Protein AF-A0A2S2RA99-F1 (afdb_monomer_lite)

Structure (mmCIF, N/CA/C/O backbone):
data_AF-A0A2S2RA99-F1
#
_entry.id   AF-A0A2S2RA99-F1
#
loop_
_atom_site.group_PDB
_atom_site.id
_atom_site.type_symbol
_atom_site.label_atom_id
_atom_site.label_alt_id
_atom_site.label_comp_id
_atom_site.label_asym_id
_atom_site.label_entity_id
_atom_site.label_seq_id
_atom_site.pdbx_PDB_ins_code
_atom_site.Cartn_x
_atom_site.Cartn_y
_atom_site.Cartn_z
_atom_site.occupancy
_atom_site.B_iso_or_equiv
_atom_site.auth_seq_id
_atom_site.auth_comp_id
_atom_site.auth_asym_id
_atom_site.auth_atom_id
_atom_site.pdbx_PDB_model_num
ATOM 1 N N . ALA A 1 1 ? -8.399 20.054 44.298 1.00 77.00 1 ALA A N 1
ATOM 2 C CA . ALA A 1 1 ? -8.631 18.612 44.502 1.00 77.00 1 ALA A CA 1
ATOM 3 C C . ALA A 1 1 ? -9.404 18.122 43.292 1.00 77.00 1 ALA A C 1
ATOM 5 O O . ALA A 1 1 ? -10.299 18.847 42.878 1.00 77.00 1 ALA A O 1
ATOM 6 N N . TYR A 1 2 ? -9.015 16.994 42.701 1.00 83.56 2 TYR A N 1
ATOM 7 C CA . TYR A 1 2 ? -9.757 16.410 41.582 1.00 83.56 2 TYR A CA 1
ATOM 8 C C . TYR A 1 2 ? -11.050 15.778 42.100 1.00 83.56 2 TYR A C 1
ATOM 10 O O . TYR A 1 2 ? -11.070 15.236 43.207 1.00 83.56 2 TYR A O 1
ATOM 18 N N . THR A 1 3 ? -12.117 15.891 41.322 1.00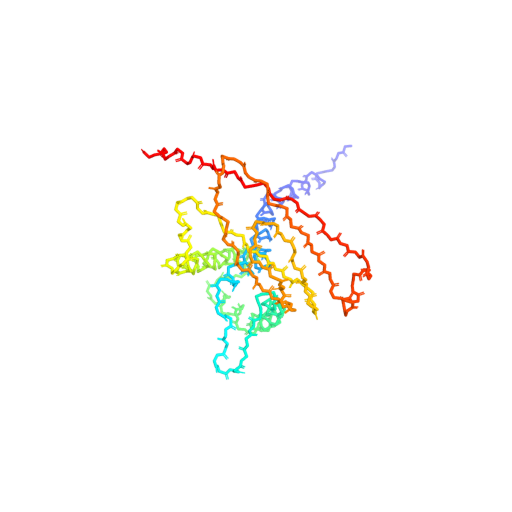 92.19 3 THR A N 1
ATOM 19 C CA . THR A 1 3 ? -13.403 15.239 41.584 1.00 92.19 3 THR A CA 1
ATOM 20 C C . THR A 1 3 ? -13.329 13.751 41.233 1.00 92.19 3 THR A C 1
ATOM 22 O O . THR A 1 3 ? -12.546 13.338 40.380 1.00 92.19 3 THR A O 1
ATOM 25 N N . GLU A 1 4 ? -14.134 12.925 41.905 1.00 91.25 4 GLU A N 1
ATOM 26 C CA . GLU A 1 4 ? -14.198 11.476 41.637 1.00 91.25 4 GLU A CA 1
ATOM 27 C C . GLU A 1 4 ? -14.560 11.178 40.172 1.00 91.25 4 GLU A C 1
ATOM 29 O O . GLU A 1 4 ? -14.016 10.247 39.574 1.00 91.25 4 GLU A O 1
ATOM 34 N N . ASP A 1 5 ? -15.400 12.022 39.565 1.00 92.94 5 ASP A N 1
ATOM 35 C CA . ASP A 1 5 ? -15.775 11.921 38.153 1.00 92.94 5 ASP A CA 1
ATOM 36 C C . ASP A 1 5 ? -14.567 12.151 37.228 1.00 92.94 5 ASP A C 1
ATOM 38 O O . ASP A 1 5 ? -14.312 11.337 36.343 1.00 92.94 5 ASP A O 1
ATOM 42 N N . GLU A 1 6 ? -13.737 13.172 37.487 1.00 93.12 6 GLU A N 1
ATOM 43 C CA . GLU A 1 6 ? -12.506 13.425 36.714 1.00 93.12 6 GLU A CA 1
ATOM 44 C C . GLU A 1 6 ? -11.515 12.251 36.799 1.00 93.12 6 GLU A C 1
ATOM 46 O O . GLU A 1 6 ? -10.861 11.893 35.812 1.00 93.12 6 GLU A O 1
ATOM 51 N N . ILE A 1 7 ? -11.404 11.624 37.975 1.00 93.06 7 ILE A N 1
ATOM 52 C CA . ILE A 1 7 ? -10.534 10.459 38.188 1.00 93.06 7 ILE A CA 1
ATOM 53 C C . ILE A 1 7 ? -11.079 9.237 37.432 1.00 93.06 7 ILE A C 1
ATOM 55 O O . ILE A 1 7 ? -10.309 8.502 36.799 1.00 93.06 7 ILE A O 1
ATOM 59 N N . SER A 1 8 ? -12.396 9.021 37.473 1.00 95.00 8 SER A N 1
ATOM 60 C CA . SER A 1 8 ? -13.079 7.944 36.751 1.00 95.00 8 SER A CA 1
ATOM 61 C C . SER A 1 8 ? -12.938 8.097 35.233 1.00 95.00 8 SER A C 1
ATOM 63 O O . SER A 1 8 ? -12.539 7.147 34.551 1.00 95.00 8 SER A O 1
ATOM 65 N N . ASP A 1 9 ? -13.159 9.300 34.707 1.00 93.50 9 ASP A N 1
ATOM 66 C CA . ASP A 1 9 ? -13.050 9.601 33.278 1.00 93.50 9 ASP A CA 1
ATOM 67 C C . ASP A 1 9 ? -11.616 9.435 32.773 1.00 93.50 9 ASP A C 1
ATOM 69 O O . ASP A 1 9 ? -11.383 8.820 31.728 1.00 93.50 9 ASP A O 1
ATOM 73 N N . THR A 1 10 ? -10.628 9.884 33.554 1.00 93.50 10 THR A N 1
ATOM 74 C CA . THR A 1 10 ? -9.209 9.690 33.219 1.00 93.50 10 THR A CA 1
ATOM 75 C C . THR A 1 10 ? -8.856 8.200 33.158 1.00 93.50 10 THR A C 1
ATOM 77 O O . THR A 1 10 ? -8.156 7.752 32.245 1.00 93.50 10 THR A O 1
ATOM 80 N N . ARG A 1 11 ? -9.381 7.390 34.087 1.00 92.94 11 ARG A N 1
ATOM 81 C CA . ARG A 1 11 ? -9.193 5.931 34.076 1.00 92.94 11 ARG A CA 1
ATOM 82 C C . ARG A 1 11 ? -9.857 5.282 32.858 1.00 92.94 11 ARG A C 1
ATOM 84 O O . ARG A 1 11 ? -9.261 4.395 32.244 1.00 92.94 11 ARG A O 1
ATOM 91 N N . ALA A 1 12 ? -11.061 5.715 32.489 1.00 93.25 12 ALA A N 1
ATOM 92 C CA . ALA A 1 12 ? -11.752 5.228 31.299 1.00 93.25 12 ALA A CA 1
ATOM 93 C C . ALA A 1 12 ? -10.991 5.585 30.009 1.00 93.25 12 ALA A C 1
ATOM 95 O O . ALA A 1 12 ? -10.831 4.728 29.136 1.00 93.25 12 ALA A O 1
ATOM 96 N N . ALA A 1 13 ? -10.447 6.801 29.918 1.00 92.44 13 ALA A N 1
ATOM 97 C CA . ALA A 1 13 ? -9.637 7.247 28.789 1.00 92.44 13 ALA A CA 1
ATOM 98 C C . ALA A 1 13 ? -8.347 6.422 28.633 1.00 92.44 13 ALA A C 1
ATOM 100 O O . ALA A 1 13 ? -8.040 5.967 27.532 1.00 92.44 13 ALA A O 1
ATOM 101 N N . LEU A 1 14 ? -7.625 6.149 29.726 1.00 93.75 14 LEU A N 1
ATOM 102 C CA . LEU A 1 14 ? -6.427 5.295 29.704 1.00 93.75 14 LEU A CA 1
ATOM 103 C C . LEU A 1 14 ? -6.740 3.856 29.258 1.00 93.75 14 LEU A C 1
ATOM 105 O O . LEU A 1 14 ? -5.990 3.257 28.479 1.00 93.75 14 LEU A O 1
ATOM 109 N N . ASN A 1 15 ? -7.879 3.312 29.692 1.00 91.56 15 ASN A N 1
ATOM 110 C CA . ASN A 1 15 ? -8.345 2.002 29.238 1.00 91.56 15 ASN A CA 1
ATOM 111 C C . ASN A 1 15 ? -8.675 2.010 27.739 1.00 91.56 15 ASN A C 1
ATOM 113 O O . ASN A 1 15 ? -8.311 1.074 27.027 1.00 91.56 15 ASN A O 1
ATOM 117 N N . ALA A 1 16 ? -9.319 3.070 27.242 1.00 89.75 16 ALA A N 1
ATOM 118 C CA . ALA A 1 16 ? -9.597 3.222 25.819 1.00 89.75 16 ALA A CA 1
ATOM 119 C C . ALA A 1 16 ? -8.297 3.279 25.003 1.00 89.75 16 ALA A C 1
ATOM 121 O O . ALA A 1 16 ? -8.152 2.507 24.058 1.00 89.75 16 ALA A O 1
ATOM 122 N N . ILE A 1 17 ? -7.322 4.104 25.403 1.00 90.94 17 ILE A N 1
ATOM 123 C CA . ILE A 1 17 ? -6.011 4.205 24.735 1.00 90.94 17 ILE A CA 1
ATOM 124 C C . ILE A 1 17 ? -5.366 2.825 24.588 1.00 90.94 17 ILE A C 1
ATOM 126 O O . ILE A 1 17 ? -4.898 2.484 23.506 1.00 90.94 17 ILE A O 1
ATOM 130 N N . THR A 1 18 ? -5.412 2.004 25.639 1.00 87.56 18 THR A N 1
ATOM 131 C CA . THR A 1 18 ? -4.864 0.639 25.609 1.00 87.56 18 THR A CA 1
ATOM 132 C C . THR A 1 18 ? -5.509 -0.222 24.516 1.00 87.56 18 THR A C 1
ATOM 134 O O . THR A 1 18 ? -4.811 -0.925 23.789 1.00 87.56 18 THR A O 1
ATOM 137 N N . VAL A 1 19 ? -6.831 -0.131 24.341 1.00 86.25 19 VAL A N 1
ATOM 138 C CA . VAL A 1 19 ? -7.555 -0.833 23.263 1.00 86.25 19 VAL A CA 1
ATOM 139 C C . VAL A 1 19 ? -7.193 -0.268 21.882 1.00 86.25 19 VAL A C 1
ATOM 141 O O . VAL A 1 19 ? -7.085 -1.019 20.912 1.00 86.25 19 VAL A O 1
ATOM 144 N N . PHE A 1 20 ? -6.962 1.042 21.785 1.00 86.12 20 PHE A N 1
ATOM 145 C CA . PHE A 1 20 ? -6.630 1.731 20.536 1.00 86.12 20 PHE A CA 1
ATOM 146 C C . PHE A 1 20 ? -5.162 1.597 20.098 1.00 86.12 20 PHE A C 1
ATOM 148 O O . PHE A 1 20 ? -4.841 2.020 18.991 1.00 86.12 20 PHE A O 1
ATOM 155 N N . ILE A 1 21 ? -4.276 0.943 20.860 1.00 88.81 21 ILE A N 1
ATOM 156 C CA . ILE A 1 21 ? -2.887 0.664 20.424 1.00 88.81 21 ILE A CA 1
ATOM 157 C C . ILE A 1 21 ? -2.843 -0.115 19.097 1.00 88.81 21 ILE A C 1
ATOM 159 O O . ILE A 1 21 ? -1.933 0.071 18.291 1.00 88.81 21 ILE A O 1
ATOM 163 N N . GLY A 1 22 ? -3.843 -0.958 18.825 1.00 85.94 22 GLY A N 1
ATOM 164 C CA . GLY A 1 22 ? -3.947 -1.672 17.548 1.00 85.94 22 GLY A CA 1
ATOM 165 C C . GLY A 1 22 ? -4.305 -0.780 16.351 1.00 85.94 22 GLY A C 1
ATOM 166 O O . GLY A 1 22 ? -4.091 -1.186 15.211 1.00 85.94 22 GLY A O 1
ATOM 167 N N . TYR A 1 23 ? -4.829 0.429 16.579 1.00 87.81 23 TYR A N 1
ATOM 168 C CA . TYR A 1 23 ? -5.295 1.323 15.516 1.00 87.81 23 TYR A CA 1
ATOM 169 C C . TYR A 1 23 ? -4.150 1.815 14.611 1.00 87.81 23 TYR A C 1
ATOM 171 O O . TYR A 1 23 ? -4.254 1.611 13.400 1.00 87.81 23 TYR A O 1
ATOM 179 N N . PRO A 1 24 ? -3.023 2.351 15.132 1.00 91.06 24 PRO A N 1
ATOM 180 C CA . PRO A 1 24 ? -1.854 2.659 14.303 1.00 91.06 24 PRO A CA 1
ATOM 181 C C . PRO A 1 24 ? -1.321 1.457 13.518 1.00 91.06 24 PRO A C 1
ATOM 183 O O . PRO A 1 24 ? -0.931 1.606 12.366 1.00 91.06 24 PRO A O 1
ATOM 186 N N . VAL A 1 25 ? -1.334 0.258 14.113 1.00 89.44 25 VAL A N 1
ATOM 187 C CA . VAL A 1 25 ? -0.861 -0.969 13.449 1.00 89.44 25 VAL A CA 1
ATOM 188 C C . VAL A 1 25 ? -1.762 -1.327 12.269 1.00 89.44 25 VAL A C 1
ATOM 190 O O . VAL A 1 25 ? -1.267 -1.621 11.184 1.00 89.44 25 VAL A O 1
ATOM 193 N N . PHE A 1 26 ? -3.081 -1.264 12.455 1.00 87.62 26 PHE A N 1
ATOM 194 C CA . PHE A 1 26 ? -4.039 -1.505 11.380 1.00 87.62 26 PHE A CA 1
ATOM 195 C C . PHE A 1 26 ? -3.846 -0.524 10.217 1.00 87.62 26 PHE A C 1
ATOM 197 O O . PHE A 1 26 ? -3.780 -0.952 9.067 1.00 87.62 26 PHE A O 1
ATOM 204 N N . TRP A 1 27 ? -3.692 0.770 10.507 1.00 90.00 27 TRP A N 1
ATOM 205 C CA . TRP A 1 27 ? -3.444 1.772 9.468 1.00 90.00 27 TRP A CA 1
ATOM 206 C C . TRP A 1 27 ? -2.099 1.573 8.774 1.00 90.00 27 TRP A C 1
ATOM 208 O O . TRP A 1 27 ? -2.041 1.625 7.552 1.00 90.00 27 TRP A O 1
ATOM 218 N N . ALA A 1 28 ? -1.040 1.234 9.509 1.00 91.50 28 ALA A N 1
ATOM 219 C CA . ALA A 1 28 ? 0.251 0.909 8.905 1.00 91.50 28 ALA A CA 1
ATOM 220 C C . ALA A 1 28 ? 0.165 -0.289 7.941 1.00 91.50 28 ALA A C 1
ATOM 222 O O . ALA A 1 28 ? 0.832 -0.307 6.907 1.00 91.50 28 ALA A O 1
ATOM 223 N N . LEU A 1 29 ? -0.665 -1.289 8.256 1.00 90.00 29 LEU A N 1
ATOM 224 C CA . LEU A 1 29 ? -0.945 -2.410 7.357 1.00 90.00 29 LEU A CA 1
ATOM 225 C C . LEU A 1 29 ? -1.779 -1.975 6.144 1.00 90.00 29 LEU A C 1
ATOM 227 O O . LEU A 1 29 ? -1.488 -2.401 5.029 1.00 90.00 29 LEU A O 1
ATOM 231 N N . TYR A 1 30 ? -2.781 -1.120 6.342 1.00 90.00 30 TYR A N 1
ATOM 232 C CA . TYR A 1 30 ? -3.632 -0.602 5.268 1.00 90.00 30 TYR A CA 1
ATOM 233 C C . TYR A 1 30 ? -2.836 0.197 4.224 1.00 90.00 30 TYR A C 1
ATOM 235 O O . TYR A 1 30 ? -2.994 -0.024 3.024 1.00 90.00 30 TYR A O 1
ATOM 243 N N . GLU A 1 31 ? -1.898 1.040 4.660 1.00 91.31 31 GLU A N 1
ATOM 244 C CA . GLU A 1 31 ? -1.036 1.840 3.774 1.00 91.31 31 GLU A CA 1
ATOM 245 C C . GLU A 1 31 ? -0.095 0.992 2.887 1.00 91.31 31 GLU A C 1
ATOM 247 O O . GLU A 1 31 ? 0.493 1.486 1.917 1.00 91.31 31 GLU A O 1
ATOM 252 N N . GLN A 1 32 ? 0.042 -0.316 3.146 1.00 91.00 32 GLN A N 1
ATOM 253 C CA . GLN A 1 32 ? 0.858 -1.191 2.296 1.00 91.00 32 GLN A CA 1
ATOM 254 C C . GLN A 1 32 ? 0.299 -1.354 0.884 1.00 91.00 32 GLN A C 1
ATOM 256 O O . GLN A 1 32 ? 1.078 -1.581 -0.047 1.00 91.00 32 GLN A O 1
ATOM 261 N N . GLN A 1 33 ? -1.015 -1.182 0.703 1.00 89.50 33 GLN A N 1
ATOM 262 C CA . GLN A 1 33 ? -1.636 -1.279 -0.616 1.00 89.50 33 GLN A CA 1
ATOM 263 C C . GLN A 1 33 ? -1.119 -0.202 -1.585 1.00 89.50 33 GLN A C 1
ATOM 265 O O . GLN A 1 33 ? -0.988 -0.465 -2.775 1.00 89.50 33 GLN A O 1
ATOM 270 N N . GLY A 1 34 ? -0.782 0.990 -1.075 1.00 86.88 34 GLY A N 1
ATOM 271 C CA . GLY A 1 34 ? -0.276 2.100 -1.884 1.00 86.88 34 GLY A CA 1
ATOM 272 C C . GLY A 1 34 ? 1.228 2.034 -2.155 1.00 86.88 34 GLY A C 1
ATOM 273 O O . GLY A 1 34 ? 1.714 2.664 -3.093 1.00 86.88 34 GLY A O 1
ATOM 274 N N . SER A 1 35 ? 1.965 1.244 -1.372 1.00 89.50 35 SER A N 1
ATOM 275 C CA . SER A 1 35 ? 3.427 1.172 -1.416 1.00 89.50 35 SER A CA 1
ATOM 276 C C . SER A 1 35 ? 3.917 -0.211 -1.851 1.00 89.50 35 SER A C 1
ATOM 278 O O . SER A 1 35 ? 4.251 -0.430 -3.016 1.00 89.50 35 SER A O 1
ATOM 280 N N . ARG A 1 36 ? 3.956 -1.174 -0.925 1.00 90.56 36 ARG A N 1
ATOM 281 C CA . ARG A 1 36 ? 4.505 -2.518 -1.153 1.00 90.56 36 ARG A CA 1
ATOM 282 C C . ARG A 1 36 ? 3.714 -3.306 -2.187 1.00 90.56 36 ARG A C 1
ATOM 284 O O . ARG A 1 36 ? 4.331 -3.985 -3.003 1.00 90.56 36 ARG A O 1
ATOM 291 N N . TRP A 1 37 ? 2.387 -3.209 -2.186 1.00 91.56 37 TRP A N 1
ATOM 292 C CA . TRP A 1 37 ? 1.566 -3.946 -3.150 1.00 91.56 37 TRP A CA 1
ATOM 293 C C . TRP A 1 37 ? 1.655 -3.342 -4.552 1.00 91.56 37 TRP A C 1
ATOM 295 O O . TRP A 1 37 ? 1.716 -4.094 -5.521 1.00 91.56 37 TRP A O 1
ATOM 305 N N . THR A 1 38 ? 1.785 -2.017 -4.673 1.00 89.69 38 THR A N 1
ATOM 306 C CA . THR A 1 38 ? 2.134 -1.358 -5.943 1.00 89.69 38 THR A CA 1
ATOM 307 C C . THR A 1 38 ? 3.440 -1.927 -6.503 1.00 89.69 38 THR A C 1
ATOM 309 O O . THR A 1 38 ? 3.516 -2.297 -7.671 1.00 89.69 38 THR A O 1
ATOM 312 N N . LEU A 1 39 ? 4.458 -2.081 -5.651 1.00 84.75 39 LEU A N 1
ATOM 313 C CA . LEU A 1 39 ? 5.767 -2.627 -6.027 1.00 84.75 39 LEU A CA 1
ATOM 314 C C . LEU A 1 39 ? 5.689 -4.112 -6.422 1.00 84.75 39 LEU A C 1
ATOM 316 O O . LEU A 1 39 ? 6.311 -4.529 -7.396 1.00 84.75 39 LEU A O 1
ATOM 320 N N . GLN A 1 40 ? 4.885 -4.903 -5.709 1.00 88.38 40 GLN A N 1
ATOM 321 C CA . GLN A 1 40 ? 4.574 -6.284 -6.080 1.00 88.38 40 GLN A CA 1
ATOM 322 C C . GLN A 1 40 ? 3.884 -6.356 -7.452 1.00 88.38 40 GLN A C 1
ATOM 324 O O . GLN A 1 40 ? 4.256 -7.183 -8.284 1.00 88.38 40 GLN A O 1
ATOM 329 N N . ALA A 1 41 ? 2.932 -5.460 -7.721 1.00 88.38 41 ALA A N 1
ATOM 330 C CA . ALA A 1 41 ? 2.217 -5.388 -8.990 1.00 88.38 41 ALA A CA 1
ATOM 331 C C . ALA A 1 41 ? 3.114 -4.968 -10.173 1.00 88.38 41 ALA A C 1
ATOM 333 O O . ALA A 1 41 ? 2.844 -5.395 -11.294 1.00 88.38 41 ALA A O 1
ATOM 334 N N . MET A 1 42 ? 4.221 -4.239 -9.952 1.00 81.75 42 MET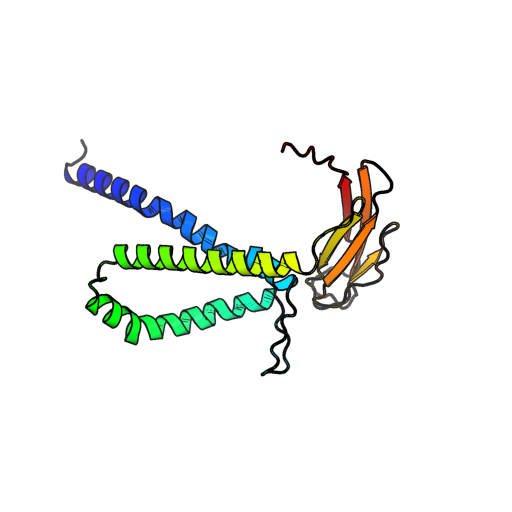 A N 1
ATOM 335 C CA . MET A 1 42 ? 5.234 -3.970 -10.998 1.00 81.75 42 MET A CA 1
ATOM 336 C C . MET A 1 42 ? 5.872 -5.245 -11.556 1.00 81.75 42 MET A C 1
ATOM 338 O O . MET A 1 42 ? 6.338 -5.264 -12.692 1.00 81.75 42 MET A O 1
ATOM 342 N N . LEU A 1 43 ? 5.906 -6.315 -10.762 1.00 82.94 43 LEU A N 1
ATOM 343 C CA . LEU A 1 43 ? 6.442 -7.611 -11.173 1.00 82.94 43 LEU A CA 1
ATOM 344 C C . LEU A 1 43 ? 5.376 -8.501 -11.838 1.00 82.94 43 LEU A C 1
ATOM 346 O O . LEU A 1 43 ? 5.641 -9.665 -12.138 1.00 82.94 43 LEU A O 1
ATOM 350 N N . MET A 1 44 ? 4.169 -7.973 -12.060 1.00 85.38 44 MET A N 1
ATOM 351 C CA . MET A 1 44 ? 3.046 -8.662 -12.689 1.00 85.38 44 MET A CA 1
ATOM 352 C C . MET A 1 44 ? 2.753 -8.063 -14.071 1.00 85.38 44 MET A C 1
ATOM 354 O O . MET A 1 44 ? 3.119 -6.935 -14.380 1.00 85.38 44 MET A O 1
ATOM 358 N N . ASN A 1 45 ? 2.073 -8.818 -14.935 1.00 85.12 45 ASN A N 1
ATOM 359 C CA . ASN A 1 45 ? 1.795 -8.395 -16.312 1.00 85.12 45 ASN A CA 1
ATOM 360 C C . ASN A 1 45 ? 0.705 -7.311 -16.436 1.00 85.12 45 ASN A C 1
ATOM 362 O O . ASN A 1 45 ? 0.595 -6.698 -17.495 1.00 85.12 45 ASN A O 1
ATOM 366 N N . GLY A 1 46 ? -0.142 -7.125 -15.415 1.00 84.94 46 GLY A N 1
ATOM 367 C CA . GLY A 1 46 ? -1.186 -6.088 -15.367 1.00 84.94 46 GLY A CA 1
ATOM 368 C C . GLY A 1 46 ? -2.272 -6.176 -16.452 1.00 84.94 46 GLY A C 1
ATOM 369 O O . GLY A 1 46 ? -3.108 -5.280 -16.558 1.00 84.94 46 GLY A O 1
ATOM 370 N N . ARG A 1 47 ? -2.280 -7.227 -17.284 1.00 88.00 47 ARG A N 1
ATOM 371 C CA . ARG A 1 47 ? -3.135 -7.321 -18.475 1.00 88.00 47 ARG A CA 1
ATOM 372 C C . ARG A 1 47 ? -4.485 -7.954 -18.148 1.00 88.00 47 ARG A C 1
ATOM 374 O O . ARG A 1 47 ? -4.565 -9.121 -17.767 1.00 88.00 47 ARG A O 1
ATOM 381 N N . LEU A 1 48 ? -5.556 -7.203 -18.380 1.00 86.50 48 LEU A N 1
ATOM 382 C CA . LEU A 1 48 ? -6.933 -7.668 -18.280 1.00 86.50 48 LEU A CA 1
ATOM 383 C C . LEU A 1 48 ? -7.405 -8.174 -19.643 1.00 86.50 48 LEU A C 1
ATOM 385 O O . LEU A 1 48 ? -7.889 -7.409 -20.478 1.00 86.50 48 LEU A O 1
ATOM 389 N N . ASN A 1 49 ? -7.284 -9.482 -19.870 1.00 86.81 49 ASN A N 1
ATOM 390 C CA . ASN A 1 49 ? -7.644 -10.100 -21.153 1.00 86.81 49 ASN A CA 1
ATOM 391 C C . ASN A 1 49 ? -9.112 -9.860 -21.551 1.00 86.81 49 ASN A C 1
ATOM 393 O O . ASN A 1 49 ? -9.400 -9.730 -22.734 1.00 86.81 49 ASN A O 1
ATOM 397 N N . PHE A 1 50 ? -10.026 -9.753 -20.581 1.00 88.69 50 PHE A N 1
ATOM 398 C CA . PHE A 1 50 ? -11.450 -9.507 -20.841 1.00 88.69 50 PHE A CA 1
ATOM 399 C C . PHE A 1 50 ? -11.757 -8.079 -21.314 1.00 88.69 50 PHE A C 1
ATOM 401 O O . PHE A 1 50 ? -12.787 -7.858 -21.940 1.00 88.69 50 PHE A O 1
ATOM 408 N N . LEU A 1 51 ? -10.882 -7.115 -21.011 1.00 85.19 51 LEU A N 1
ATOM 409 C CA . LEU A 1 51 ? -11.075 -5.699 -21.333 1.00 85.19 51 LEU A CA 1
ATOM 410 C C . LEU A 1 51 ? -10.078 -5.197 -22.391 1.00 85.19 51 LEU A C 1
ATOM 412 O O . LEU A 1 51 ? -10.087 -4.018 -22.723 1.00 85.19 51 LEU A O 1
ATOM 416 N N . ASN A 1 52 ? -9.189 -6.078 -22.875 1.00 89.31 52 ASN A N 1
ATOM 417 C CA . ASN A 1 52 ? -8.013 -5.753 -23.693 1.00 89.31 52 ASN A CA 1
ATOM 418 C C . ASN A 1 52 ? -7.263 -4.499 -23.200 1.00 89.31 52 ASN A C 1
ATOM 420 O O . ASN A 1 52 ? -6.808 -3.671 -23.986 1.00 89.31 52 ASN A O 1
ATOM 424 N N . TRP A 1 53 ? -7.160 -4.362 -21.878 1.00 86.69 53 TRP A N 1
ATOM 425 C CA . TRP A 1 53 ? -6.596 -3.198 -21.205 1.00 86.69 53 TRP A CA 1
ATOM 426 C C . TRP A 1 53 ? -5.480 -3.637 -20.262 1.00 86.69 53 TRP A C 1
ATOM 428 O O . TRP A 1 53 ? -5.575 -4.694 -19.635 1.00 86.69 53 TRP A O 1
ATOM 438 N N . THR A 1 54 ? -4.435 -2.825 -20.135 1.00 86.88 54 THR A N 1
ATOM 439 C CA . THR A 1 54 ? -3.347 -3.061 -19.180 1.00 86.88 54 THR A CA 1
ATOM 440 C C . THR A 1 54 ? -3.439 -2.021 -18.075 1.00 86.88 54 THR A C 1
ATOM 442 O O . THR A 1 54 ? -3.290 -0.830 -18.334 1.00 86.88 54 THR A O 1
ATOM 445 N N . ILE A 1 55 ? -3.697 -2.473 -16.849 1.00 87.31 55 ILE A N 1
ATOM 446 C CA . ILE A 1 55 ? -3.708 -1.612 -15.666 1.00 87.31 55 ILE A CA 1
ATOM 447 C C . ILE A 1 55 ? -2.268 -1.387 -15.229 1.00 87.31 55 ILE A C 1
ATOM 449 O O . ILE A 1 55 ? -1.525 -2.348 -15.006 1.00 87.31 55 ILE A O 1
ATOM 453 N N . LYS A 1 56 ? -1.883 -0.117 -15.092 1.00 84.88 56 LYS A N 1
ATOM 454 C CA . LYS A 1 56 ? -0.590 0.226 -14.508 1.00 84.88 56 LYS A CA 1
ATOM 455 C C . LYS A 1 56 ? -0.639 0.040 -12.983 1.00 84.88 56 LYS A C 1
ATOM 457 O O . LYS A 1 56 ? -1.691 0.253 -12.382 1.00 84.88 56 LYS A O 1
ATOM 462 N N . PRO A 1 57 ? 0.454 -0.381 -12.334 1.00 85.06 57 PRO A N 1
ATOM 463 C CA . PRO A 1 57 ? 0.420 -0.728 -10.910 1.00 85.06 57 PRO A CA 1
ATOM 464 C C . PRO A 1 57 ? -0.010 0.406 -9.973 1.00 85.06 57 PRO A C 1
ATOM 466 O O . PRO A 1 57 ? -0.732 0.162 -9.010 1.00 85.06 57 PRO A O 1
ATOM 469 N N . ASP A 1 58 ? 0.362 1.646 -10.277 1.00 83.44 58 ASP A N 1
ATOM 470 C CA . ASP A 1 58 ? -0.068 2.861 -9.576 1.00 83.44 58 ASP A CA 1
ATOM 471 C C . ASP A 1 58 ? -1.584 3.108 -9.690 1.00 83.44 58 ASP A C 1
ATOM 473 O O . ASP A 1 58 ? -2.235 3.505 -8.722 1.00 83.44 58 ASP A O 1
ATOM 477 N N . GLN A 1 59 ? -2.180 2.775 -10.839 1.00 87.56 59 GLN A N 1
ATOM 478 C CA . GLN A 1 59 ? -3.623 2.892 -11.073 1.00 87.56 59 GLN A CA 1
ATOM 479 C C . GLN A 1 59 ? -4.452 1.936 -10.208 1.00 87.56 59 GLN A C 1
ATOM 481 O O . GLN A 1 59 ? -5.659 2.137 -10.064 1.00 87.56 59 GLN A O 1
ATOM 486 N N . MET A 1 60 ? -3.838 0.925 -9.582 1.00 87.69 60 MET A N 1
ATOM 487 C CA . MET A 1 60 ? -4.535 0.028 -8.657 1.00 87.69 60 MET A CA 1
ATOM 488 C C . MET A 1 60 ? -5.141 0.786 -7.466 1.00 87.69 60 MET A C 1
ATOM 490 O O . MET A 1 60 ? -6.169 0.376 -6.930 1.00 87.69 60 MET A O 1
ATOM 494 N N . GLN A 1 61 ? -4.577 1.938 -7.089 1.00 87.44 61 GLN A N 1
ATOM 495 C CA . GLN A 1 61 ? -5.131 2.767 -6.016 1.00 87.44 61 GLN A CA 1
ATOM 496 C C . GLN A 1 61 ? -6.514 3.341 -6.356 1.00 87.44 61 GLN A C 1
ATOM 498 O O . GLN A 1 61 ? -7.305 3.586 -5.448 1.00 87.44 61 GLN A O 1
ATOM 503 N N . ALA A 1 62 ? -6.864 3.475 -7.641 1.00 89.06 62 ALA A N 1
ATOM 504 C CA . ALA A 1 62 ? -8.198 3.913 -8.060 1.00 89.06 62 ALA A CA 1
ATOM 505 C C . ALA A 1 62 ? -9.297 2.893 -7.703 1.00 89.06 62 ALA A C 1
ATOM 507 O O . ALA A 1 62 ? -10.468 3.247 -7.574 1.00 89.06 62 ALA A O 1
ATOM 508 N N . VAL A 1 63 ? -8.924 1.627 -7.505 1.00 88.94 63 VAL A N 1
ATOM 509 C CA . VAL A 1 63 ? -9.845 0.540 -7.153 1.00 88.94 63 VAL A CA 1
ATOM 510 C C . VAL A 1 63 ? -10.279 0.614 -5.682 1.00 88.94 63 VAL A C 1
ATOM 512 O O . VAL A 1 63 ? -11.390 0.209 -5.340 1.00 88.94 63 VAL A O 1
ATOM 515 N N . VAL A 1 64 ? -9.447 1.192 -4.813 1.00 90.88 64 VAL A N 1
ATOM 516 C CA . VAL A 1 64 ? -9.709 1.339 -3.372 1.00 90.88 64 VAL A CA 1
ATOM 517 C C . VAL A 1 64 ? -10.997 2.127 -3.083 1.00 90.88 64 VAL A C 1
ATOM 519 O O . VAL A 1 64 ? -11.875 1.572 -2.417 1.00 90.88 64 VAL A O 1
ATOM 522 N N . PRO A 1 65 ? -11.186 3.373 -3.572 1.00 92.19 65 PRO A N 1
ATOM 523 C CA . PRO A 1 65 ? -12.416 4.122 -3.311 1.00 92.19 65 PRO A CA 1
ATOM 524 C C . PRO A 1 65 ? -13.655 3.468 -3.941 1.00 92.19 65 PRO A C 1
ATOM 526 O O . PRO A 1 65 ? -14.736 3.526 -3.354 1.00 92.19 65 PRO A O 1
ATOM 529 N N . LEU A 1 66 ? -13.510 2.793 -5.090 1.00 93.31 66 LEU A N 1
ATOM 530 C CA . LEU A 1 66 ? -14.605 2.062 -5.737 1.00 93.31 66 LEU A CA 1
ATOM 531 C C . LEU A 1 66 ? -15.099 0.901 -4.866 1.00 93.31 66 LEU A C 1
ATOM 533 O O . LEU A 1 66 ? -16.302 0.778 -4.624 1.00 93.31 66 LEU A O 1
ATOM 537 N N . PHE A 1 67 ? -14.182 0.076 -4.350 1.00 92.31 67 PHE A N 1
ATOM 538 C CA . PHE A 1 67 ? -14.549 -0.988 -3.415 1.00 92.31 67 PHE A CA 1
ATOM 539 C C . PHE A 1 67 ? -15.029 -0.446 -2.075 1.00 92.31 67 PHE A C 1
ATOM 541 O O . PHE A 1 67 ? -15.944 -1.027 -1.502 1.00 92.31 67 PHE A O 1
ATOM 548 N N . GLY A 1 68 ? -14.482 0.674 -1.596 1.00 92.56 68 GLY A N 1
ATOM 549 C CA . GLY A 1 68 ? -14.975 1.344 -0.394 1.00 92.56 68 GLY A CA 1
ATOM 550 C C . GLY A 1 68 ? -16.461 1.689 -0.504 1.00 92.56 68 GLY A C 1
ATOM 551 O O . GLY A 1 68 ? -17.239 1.358 0.390 1.00 92.56 68 GLY A O 1
ATOM 552 N N . LEU A 1 69 ? -16.877 2.268 -1.633 1.00 94.06 69 LEU A N 1
ATOM 553 C CA . LEU A 1 69 ? -18.280 2.590 -1.889 1.00 94.06 69 LEU A CA 1
ATOM 554 C C . LEU A 1 69 ? -19.144 1.329 -2.040 1.00 94.06 69 LEU A C 1
ATOM 556 O O . LEU A 1 69 ? -20.217 1.240 -1.446 1.00 94.06 69 LEU A O 1
ATOM 560 N N . LEU A 1 70 ? -18.676 0.333 -2.798 1.00 94.94 70 LEU A N 1
ATOM 561 C CA . LEU A 1 70 ? -19.402 -0.927 -2.982 1.00 94.94 70 LEU A CA 1
ATOM 562 C C . LEU A 1 70 ? -19.610 -1.666 -1.651 1.00 94.94 70 LEU A C 1
ATOM 564 O O . LEU A 1 70 ? -20.714 -2.128 -1.359 1.00 94.94 70 LEU A O 1
ATOM 568 N N . PHE A 1 71 ? -18.558 -1.775 -0.840 1.00 92.69 71 PHE A N 1
ATOM 569 C CA . PHE A 1 71 ? -18.614 -2.449 0.451 1.00 92.69 71 PHE A CA 1
ATOM 570 C C . PHE A 1 71 ? -19.421 -1.675 1.479 1.00 92.69 71 PHE A C 1
ATOM 572 O O . PHE A 1 71 ? -20.074 -2.321 2.290 1.00 92.69 71 PHE A O 1
ATOM 579 N N . LEU A 1 72 ? -19.465 -0.341 1.417 1.00 92.69 72 LEU A N 1
ATOM 580 C CA . LEU A 1 72 ? -20.365 0.448 2.258 1.00 92.69 72 LEU A CA 1
ATOM 581 C C . LEU A 1 72 ? -21.821 -0.011 2.076 1.00 92.69 72 LEU A C 1
ATOM 583 O O . LEU A 1 72 ? -22.466 -0.425 3.038 1.00 92.69 72 LEU A O 1
ATOM 587 N N . PHE A 1 73 ? -22.306 -0.042 0.831 1.00 92.94 73 PHE A N 1
ATOM 588 C CA . PHE A 1 73 ? -23.670 -0.490 0.535 1.00 92.94 73 PHE A CA 1
ATOM 589 C C . PHE A 1 73 ? -23.893 -1.971 0.864 1.00 92.94 73 PHE A C 1
ATOM 591 O O . PHE A 1 73 ? -24.914 -2.340 1.449 1.00 92.94 73 PHE A O 1
ATOM 598 N N . LEU A 1 74 ? -22.933 -2.832 0.513 1.00 94.44 74 LEU A N 1
ATOM 599 C CA . LEU A 1 74 ? -23.024 -4.269 0.770 1.00 94.44 74 LEU A CA 1
ATOM 600 C C . LEU A 1 74 ? -23.051 -4.580 2.273 1.00 94.44 74 LEU A C 1
ATOM 602 O O . LEU A 1 74 ? -23.766 -5.485 2.713 1.00 94.44 74 LEU A O 1
ATOM 606 N N . PHE A 1 75 ? -22.265 -3.859 3.071 1.00 91.81 75 PHE A N 1
ATOM 607 C CA . PHE A 1 75 ? -22.152 -4.126 4.497 1.00 91.81 75 PHE A CA 1
ATOM 608 C C . PHE A 1 75 ? -23.412 -3.705 5.239 1.00 91.81 75 PHE A C 1
ATOM 610 O O . PHE A 1 75 ? -23.897 -4.480 6.066 1.00 91.81 75 PHE A O 1
ATOM 617 N N . ASP A 1 76 ? -23.982 -2.555 4.885 1.00 89.62 76 ASP A N 1
ATOM 618 C CA . ASP A 1 76 ? -25.224 -2.070 5.482 1.00 89.62 76 ASP A CA 1
ATOM 619 C C . ASP A 1 76 ? -26.423 -2.955 5.133 1.00 89.62 76 ASP A C 1
ATOM 621 O O . ASP A 1 76 ? -27.196 -3.321 6.021 1.00 89.62 76 ASP A O 1
ATOM 625 N N . MET A 1 77 ? -26.563 -3.364 3.867 1.00 91.88 77 MET A N 1
ATOM 626 C CA . MET A 1 77 ? -27.722 -4.153 3.439 1.00 91.88 77 MET A CA 1
ATOM 627 C C . MET A 1 77 ? -27.606 -5.647 3.749 1.00 91.88 77 MET A C 1
ATOM 629 O O . MET A 1 77 ? -28.612 -6.288 4.054 1.00 91.88 77 MET A O 1
ATOM 633 N N . MET A 1 78 ? -26.406 -6.227 3.651 1.00 93.19 78 MET A N 1
ATOM 634 C CA . MET A 1 78 ? -26.226 -7.682 3.674 1.00 93.19 78 MET A CA 1
ATOM 635 C C . MET A 1 78 ? -25.308 -8.154 4.803 1.00 93.19 78 MET A C 1
ATOM 637 O O . MET A 1 78 ? -25.689 -9.044 5.565 1.00 93.19 78 MET A O 1
ATOM 641 N N . LEU A 1 79 ? -24.108 -7.584 4.952 1.00 91.62 79 LEU A N 1
ATOM 642 C CA . LEU A 1 79 ? -23.113 -8.141 5.879 1.00 91.62 79 LEU A CA 1
ATOM 643 C C . LEU A 1 79 ? -23.507 -7.958 7.352 1.00 91.62 79 LEU A C 1
ATOM 645 O O . LEU A 1 79 ? -23.472 -8.919 8.119 1.00 91.62 79 LEU A O 1
ATOM 649 N N . TYR A 1 80 ? -23.899 -6.754 7.773 1.00 91.25 80 TYR A N 1
ATOM 650 C CA . TYR A 1 80 ? -24.286 -6.491 9.159 1.00 91.25 80 TYR A CA 1
ATOM 651 C C . TYR A 1 80 ? -25.504 -7.292 9.633 1.00 91.25 80 TYR A C 1
ATOM 653 O O . TYR A 1 80 ? -25.417 -7.838 10.738 1.00 91.25 80 TYR A O 1
ATOM 661 N N . PRO A 1 81 ? -26.601 -7.446 8.863 1.00 91.62 81 PRO A N 1
ATOM 662 C CA . PRO A 1 81 ? -27.692 -8.314 9.294 1.00 91.62 81 PRO A CA 1
ATOM 663 C C . PRO A 1 81 ? -27.271 -9.789 9.382 1.00 91.62 81 PRO A C 1
ATOM 665 O O . PRO A 1 81 ? -27.722 -10.492 10.288 1.00 91.62 81 PRO A O 1
ATOM 668 N N . LEU A 1 82 ? -26.374 -10.269 8.512 1.00 93.38 82 LEU A N 1
ATOM 669 C CA . LEU A 1 82 ? -25.826 -11.630 8.603 1.00 93.38 82 LEU A CA 1
ATOM 670 C C . LEU A 1 82 ? -24.938 -11.816 9.841 1.00 93.38 82 LEU A C 1
ATOM 672 O O . LEU A 1 82 ? -25.115 -12.775 10.591 1.00 93.38 82 LEU A O 1
ATOM 676 N N . LEU A 1 83 ? -24.036 -10.873 10.112 1.00 92.19 83 LEU A N 1
ATOM 677 C CA . LEU A 1 83 ? -23.188 -10.883 11.308 1.00 92.19 83 LEU A CA 1
ATOM 678 C C . LEU A 1 83 ? -24.026 -10.837 12.593 1.00 92.19 83 LEU A C 1
ATOM 680 O O . LEU A 1 83 ? -23.737 -11.557 13.552 1.00 92.19 83 LEU A O 1
ATOM 684 N N . ALA A 1 84 ? -25.120 -10.071 12.589 1.00 91.44 84 ALA A N 1
ATOM 685 C CA . ALA A 1 84 ? -26.039 -9.989 13.718 1.00 91.44 84 ALA A CA 1
ATOM 686 C C . ALA A 1 84 ? -26.777 -11.311 14.001 1.00 91.44 84 ALA A C 1
ATOM 688 O O . ALA A 1 84 ? -27.104 -11.563 15.170 1.00 91.44 84 ALA A O 1
ATOM 689 N N . LYS A 1 85 ? -27.008 -12.151 12.975 1.00 92.38 85 LYS A N 1
ATOM 690 C CA . LYS A 1 85 ? -27.552 -13.516 13.126 1.00 92.38 85 LYS A CA 1
ATOM 691 C C . LYS A 1 85 ? -26.553 -14.470 13.784 1.00 92.38 85 LYS A C 1
ATOM 693 O O . LYS A 1 85 ? -26.967 -15.321 14.558 1.00 92.38 85 LYS A O 1
ATOM 698 N N . ILE A 1 86 ? -25.255 -14.293 13.528 1.00 92.00 86 ILE A N 1
ATOM 699 C CA . ILE A 1 86 ? -24.166 -15.106 14.107 1.00 92.00 86 ILE A CA 1
ATOM 700 C C . ILE A 1 86 ? -23.739 -14.570 15.497 1.00 92.00 86 ILE A C 1
ATOM 702 O O . ILE A 1 86 ? -22.905 -15.152 16.181 1.00 92.00 86 ILE A O 1
ATOM 706 N N . GLY A 1 87 ? -24.339 -13.467 15.963 1.00 90.06 87 GLY A N 1
ATOM 707 C CA . GLY A 1 87 ? -24.089 -12.891 17.290 1.00 90.06 87 GLY A CA 1
ATOM 708 C C . GLY A 1 87 ? -22.977 -11.836 17.337 1.00 90.06 87 GLY A C 1
ATOM 709 O O . GLY A 1 87 ? -22.652 -11.335 18.414 1.00 90.06 87 GLY A O 1
ATOM 710 N N . ILE A 1 88 ? -22.429 -11.436 16.186 1.00 91.69 88 ILE A N 1
ATOM 711 C CA . ILE A 1 88 ? -21.460 -10.340 16.071 1.00 91.69 88 ILE A CA 1
ATOM 712 C C . ILE A 1 88 ? -22.237 -9.030 15.935 1.00 91.69 88 ILE A C 1
ATOM 714 O O . ILE A 1 88 ? -22.752 -8.691 14.869 1.00 91.69 88 ILE A O 1
ATOM 718 N N . ARG A 1 89 ? -22.350 -8.290 17.041 1.00 90.62 89 ARG A N 1
ATOM 719 C CA . ARG A 1 89 ? -23.134 -7.040 17.102 1.00 90.62 89 ARG A CA 1
ATOM 720 C C . ARG A 1 89 ? -22.333 -5.862 17.632 1.00 90.62 89 ARG A C 1
ATOM 722 O O . ARG A 1 89 ? -22.560 -4.733 17.203 1.00 90.62 89 ARG A O 1
ATOM 729 N N . LYS A 1 90 ? -21.394 -6.114 18.549 1.00 90.94 90 LYS A N 1
ATOM 730 C CA . LYS A 1 90 ? -20.635 -5.051 19.213 1.00 90.94 90 LYS A CA 1
ATOM 731 C C . LYS A 1 90 ? -19.616 -4.439 18.243 1.00 90.94 90 LYS A C 1
ATOM 733 O O . LYS A 1 90 ? -18.970 -5.194 17.514 1.00 90.94 90 LYS A O 1
ATOM 738 N N . PRO A 1 91 ? -19.398 -3.111 18.276 1.00 86.69 91 PRO A N 1
ATOM 739 C CA . PRO A 1 91 ? -18.400 -2.447 17.435 1.00 86.69 91 PRO A CA 1
ATOM 740 C C . PRO A 1 91 ? -17.007 -3.077 17.549 1.00 86.69 91 PRO A C 1
ATOM 742 O O . PRO A 1 91 ? -16.352 -3.317 16.541 1.00 86.69 91 PRO A O 1
ATOM 745 N N . LEU A 1 92 ? -16.603 -3.457 18.767 1.00 87.06 92 LEU A N 1
ATOM 746 C CA . LEU A 1 92 ? -15.300 -4.073 19.008 1.00 87.06 92 LEU A CA 1
ATOM 747 C C . LEU A 1 92 ? -15.152 -5.446 18.326 1.00 87.06 92 LEU A C 1
ATOM 749 O O . LEU A 1 92 ? -14.093 -5.748 17.796 1.00 87.06 92 LEU A O 1
ATOM 753 N N . GLN A 1 93 ? -16.222 -6.250 18.258 1.00 90.44 93 GLN A N 1
ATOM 754 C CA . GLN A 1 93 ? -16.190 -7.542 17.557 1.00 90.44 93 GLN A CA 1
ATOM 755 C C . GLN A 1 93 ? -16.030 -7.357 16.043 1.00 90.44 93 GLN A C 1
ATOM 757 O O . GLN A 1 93 ? -15.331 -8.136 15.398 1.00 90.44 93 GLN A O 1
ATOM 762 N N . LYS A 1 94 ? -16.661 -6.319 15.477 1.00 89.56 94 LYS A N 1
ATOM 763 C CA . LYS A 1 94 ? -16.518 -5.974 14.056 1.00 89.56 94 LYS A CA 1
ATOM 764 C C . LYS A 1 94 ? -15.084 -5.539 13.740 1.00 89.56 94 LYS A C 1
ATOM 766 O O . LYS A 1 94 ? -14.538 -5.974 12.733 1.00 89.56 94 LYS A O 1
ATOM 771 N N . LEU A 1 95 ? -14.467 -4.759 14.632 1.00 88.88 95 LEU A N 1
ATOM 772 C CA . LEU A 1 95 ? -13.068 -4.342 14.512 1.00 88.88 95 LEU A CA 1
ATOM 773 C C . LEU A 1 95 ? -12.099 -5.536 14.587 1.00 88.88 95 LEU A C 1
ATOM 775 O O . LEU A 1 95 ? -11.155 -5.630 13.807 1.00 88.88 95 LEU A O 1
ATOM 779 N N . THR A 1 96 ? -12.342 -6.490 15.491 1.00 89.12 96 THR A N 1
ATOM 780 C CA . THR A 1 96 ? -11.543 -7.724 15.545 1.00 89.12 96 THR A CA 1
ATOM 781 C C . THR A 1 96 ? -11.707 -8.549 14.267 1.00 89.12 96 THR A C 1
ATOM 783 O O . THR A 1 96 ? -10.714 -9.026 13.724 1.00 89.12 96 THR A O 1
ATOM 786 N N . LEU A 1 97 ? -12.932 -8.669 13.741 1.00 90.94 97 LEU A N 1
ATOM 787 C CA . LEU A 1 97 ? -13.201 -9.386 12.492 1.00 90.94 97 LEU A CA 1
ATOM 788 C C . LEU A 1 97 ? -12.460 -8.764 11.299 1.00 90.94 97 LEU A C 1
ATOM 790 O O . LEU A 1 97 ? -11.863 -9.499 10.513 1.00 90.94 97 LEU A O 1
ATOM 794 N N . SER A 1 98 ? -12.446 -7.432 11.175 1.00 89.31 98 SER A N 1
ATOM 795 C CA . SER A 1 98 ? -11.665 -6.762 10.127 1.00 89.31 98 SER A CA 1
ATOM 796 C C . SER A 1 98 ? -10.164 -6.993 10.294 1.00 89.31 98 SER A C 1
ATOM 798 O O . SER A 1 98 ? -9.470 -7.191 9.301 1.00 89.31 98 SER A O 1
ATOM 800 N N . GLY A 1 99 ? -9.663 -7.046 11.533 1.00 89.69 99 GLY A N 1
ATOM 801 C CA . GLY A 1 99 ? -8.278 -7.429 11.816 1.00 89.69 99 GLY A CA 1
ATOM 802 C C . GLY A 1 99 ? -7.950 -8.853 11.349 1.00 89.69 99 GLY A C 1
ATOM 803 O O . GLY A 1 99 ? -6.938 -9.066 10.685 1.00 89.69 99 GLY A O 1
ATOM 804 N N . CYS A 1 100 ? -8.828 -9.825 11.610 1.00 92.12 100 CYS A N 1
ATOM 805 C CA . CYS A 1 100 ? -8.665 -11.193 11.106 1.00 92.12 100 CYS A CA 1
ATOM 806 C C . CYS A 1 100 ? -8.674 -11.250 9.570 1.00 92.12 100 CYS A C 1
ATOM 808 O O . CYS A 1 100 ? -7.858 -11.954 8.977 1.00 92.12 100 CYS A O 1
ATOM 810 N N . LEU A 1 101 ? -9.559 -10.489 8.920 1.00 91.38 101 LEU A N 1
ATOM 811 C CA . LEU A 1 101 ? -9.593 -10.383 7.459 1.00 91.38 101 LEU A CA 1
ATOM 812 C C . LEU A 1 101 ? -8.317 -9.749 6.894 1.00 91.38 101 LEU A C 1
ATOM 814 O O . LEU A 1 101 ? -7.827 -10.204 5.862 1.00 91.38 101 LEU A O 1
ATOM 818 N N . ALA A 1 102 ? -7.739 -8.761 7.583 1.00 91.50 102 ALA A N 1
ATOM 819 C CA . ALA A 1 102 ? -6.450 -8.192 7.205 1.00 91.50 102 ALA A CA 1
ATOM 820 C C . ALA A 1 102 ? -5.343 -9.259 7.235 1.00 91.50 102 ALA A C 1
ATOM 822 O O . ALA A 1 102 ? -4.610 -9.390 6.261 1.00 91.50 102 ALA A O 1
ATOM 823 N N . ILE A 1 103 ? -5.270 -10.094 8.281 1.00 93.31 103 ILE A N 1
ATOM 824 C CA . ILE A 1 103 ? -4.303 -11.209 8.343 1.00 93.31 103 ILE A CA 1
ATOM 825 C C . ILE A 1 103 ? -4.443 -12.122 7.118 1.00 93.31 103 ILE A C 1
ATOM 827 O O . ILE A 1 103 ? -3.449 -12.457 6.476 1.00 93.31 103 ILE A O 1
ATOM 831 N N . VAL A 1 104 ? -5.675 -12.485 6.754 1.00 95.69 104 VAL A N 1
ATOM 832 C CA . VAL A 1 104 ? -5.945 -13.312 5.569 1.00 95.69 104 VAL A CA 1
ATOM 833 C C . VAL A 1 104 ? -5.487 -12.618 4.280 1.00 95.69 104 VAL A C 1
ATOM 835 O O . VAL A 1 104 ? -4.854 -13.257 3.441 1.00 95.69 104 VAL A O 1
ATOM 838 N N . ALA A 1 105 ? -5.733 -11.315 4.126 1.00 93.50 105 ALA A N 1
ATOM 839 C CA . ALA A 1 105 ? -5.257 -10.548 2.972 1.00 93.50 105 ALA A CA 1
ATOM 840 C C . ALA A 1 105 ? -3.720 -10.558 2.863 1.00 93.50 105 ALA A C 1
ATOM 842 O O . ALA A 1 105 ? -3.173 -10.770 1.781 1.00 93.50 105 ALA A O 1
ATOM 843 N N . PHE A 1 106 ? -3.019 -10.415 3.989 1.00 93.94 106 PHE A N 1
ATOM 844 C CA . PHE A 1 106 ? -1.559 -10.493 4.040 1.00 93.94 106 PHE A CA 1
ATOM 845 C C . PHE A 1 106 ? -1.018 -11.887 3.709 1.00 93.94 106 PHE A C 1
ATOM 847 O O . PHE A 1 106 ? 0.015 -11.994 3.046 1.00 93.94 106 PHE A O 1
ATOM 854 N N . LEU A 1 107 ? -1.724 -12.955 4.092 1.00 95.69 107 LEU A N 1
ATOM 855 C CA . LEU A 1 107 ? -1.382 -14.314 3.662 1.00 95.69 107 LEU A CA 1
ATOM 856 C C . LEU A 1 107 ? -1.481 -14.455 2.139 1.00 95.69 107 LEU A C 1
ATOM 858 O O . LEU A 1 107 ? -0.567 -14.998 1.520 1.00 95.69 107 LEU A O 1
ATOM 862 N N . PHE A 1 108 ? -2.536 -13.924 1.516 1.00 95.12 108 PHE A N 1
ATOM 863 C CA . PHE A 1 108 ? -2.650 -13.919 0.055 1.00 95.12 108 PHE A CA 1
ATOM 864 C C . PHE A 1 108 ? -1.540 -13.104 -0.614 1.00 95.12 108 PHE A C 1
ATOM 866 O O . PHE A 1 108 ? -0.944 -13.583 -1.578 1.00 95.12 108 PHE A O 1
ATOM 873 N N . ALA A 1 109 ? -1.210 -11.923 -0.085 1.00 92.88 109 ALA A N 1
ATOM 874 C CA . ALA A 1 109 ? -0.106 -11.109 -0.593 1.00 92.88 109 ALA A CA 1
ATOM 875 C C . ALA A 1 109 ? 1.243 -11.849 -0.503 1.00 92.88 109 ALA A C 1
ATOM 877 O O . ALA A 1 109 ? 2.029 -11.820 -1.451 1.00 92.88 109 ALA A O 1
ATOM 878 N N . ALA A 1 110 ? 1.496 -12.565 0.598 1.00 92.69 110 ALA A N 1
ATOM 879 C CA . ALA A 1 110 ? 2.703 -13.371 0.777 1.00 92.69 110 ALA A CA 1
ATOM 880 C C . ALA A 1 110 ? 2.756 -14.570 -0.186 1.00 92.69 110 ALA A C 1
ATOM 882 O O . ALA A 1 110 ? 3.776 -14.799 -0.836 1.00 92.69 110 ALA A O 1
ATOM 883 N N . LEU A 1 111 ? 1.651 -15.310 -0.334 1.00 93.81 111 LEU A N 1
ATOM 884 C CA . LEU A 1 111 ? 1.544 -16.416 -1.293 1.00 93.81 111 LEU A CA 1
ATOM 885 C C . LEU A 1 111 ? 1.772 -15.937 -2.731 1.00 93.81 111 LEU A C 1
ATOM 887 O O . LEU A 1 111 ? 2.491 -16.582 -3.498 1.00 93.81 111 LEU A O 1
ATOM 891 N N . LEU A 1 112 ? 1.194 -14.791 -3.095 1.00 91.88 112 LEU A N 1
ATOM 892 C CA . LEU A 1 112 ? 1.409 -14.165 -4.394 1.00 91.88 112 LEU A CA 1
ATOM 893 C C . LEU A 1 112 ? 2.884 -13.788 -4.583 1.00 91.88 112 LEU A C 1
ATOM 895 O O . LEU A 1 112 ? 3.458 -14.097 -5.627 1.00 91.88 112 LEU A O 1
ATOM 899 N N . GLN A 1 113 ? 3.522 -13.215 -3.559 1.00 90.06 113 GLN A N 1
ATOM 900 C CA . GLN A 1 113 ? 4.941 -12.861 -3.605 1.00 90.06 113 GLN A CA 1
ATOM 901 C C . GLN A 1 113 ? 5.830 -14.082 -3.857 1.00 90.06 113 GLN A C 1
ATOM 903 O O . GLN A 1 113 ? 6.742 -14.012 -4.679 1.00 90.06 113 GLN A O 1
ATOM 908 N N . MET A 1 114 ? 5.549 -15.213 -3.204 1.00 88.50 114 MET A N 1
ATOM 909 C CA . MET A 1 114 ? 6.294 -16.455 -3.438 1.00 88.50 114 MET A CA 1
ATOM 910 C C . MET A 1 114 ? 6.155 -16.947 -4.883 1.00 88.50 114 MET A C 1
ATOM 912 O O . MET A 1 114 ? 7.132 -17.395 -5.478 1.00 88.50 114 MET A O 1
ATOM 916 N N . ASN A 1 115 ? 4.968 -16.812 -5.480 1.00 87.88 115 ASN A N 1
ATOM 917 C CA . ASN A 1 115 ? 4.745 -17.167 -6.884 1.00 87.88 115 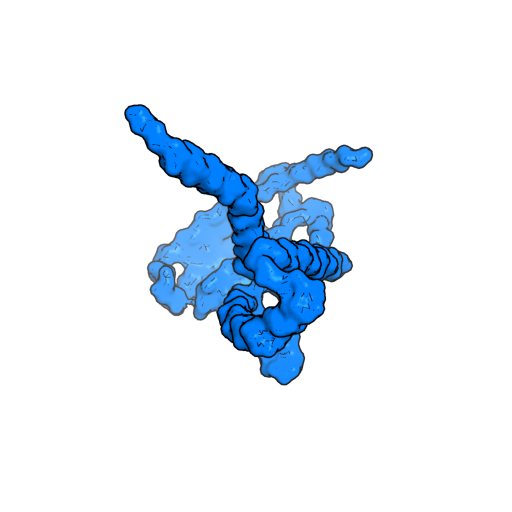ASN A CA 1
ATOM 918 C C . ASN A 1 115 ? 5.473 -16.230 -7.860 1.00 87.88 115 ASN A C 1
ATOM 920 O O . ASN A 1 115 ? 5.916 -16.675 -8.919 1.00 87.88 115 ASN A O 1
ATOM 924 N N . ILE A 1 116 ? 5.595 -14.946 -7.516 1.00 83.88 116 ILE A N 1
ATOM 925 C CA . ILE A 1 116 ? 6.341 -13.959 -8.306 1.00 83.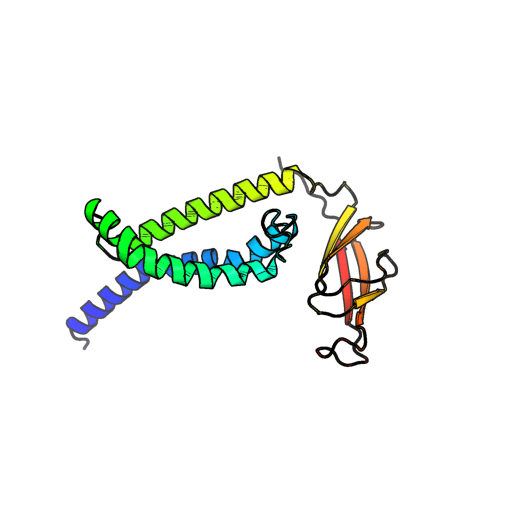88 116 ILE A CA 1
ATOM 926 C C . ILE A 1 116 ? 7.845 -14.260 -8.242 1.00 83.88 116 ILE A C 1
ATOM 928 O O . ILE A 1 116 ? 8.503 -14.360 -9.279 1.00 83.88 116 ILE A O 1
ATOM 932 N N . PHE A 1 117 ? 8.392 -14.464 -7.041 1.00 73.12 117 PHE A N 1
ATOM 933 C CA . PHE A 1 117 ? 9.813 -14.765 -6.850 1.00 73.12 117 PHE A CA 1
ATOM 934 C C . PHE A 1 117 ? 10.228 -16.119 -7.424 1.00 73.12 117 PHE A C 1
ATOM 936 O O . PHE A 1 117 ? 11.300 -16.222 -8.021 1.00 73.12 117 PHE A O 1
ATOM 943 N N . GLY A 1 118 ? 9.356 -17.128 -7.348 1.00 61.50 118 GLY A N 1
ATOM 944 C CA . GLY A 1 118 ? 9.586 -18.434 -7.966 1.00 61.50 118 GLY A CA 1
ATOM 945 C C . GLY A 1 118 ? 9.732 -18.398 -9.492 1.00 61.50 118 GLY A C 1
ATOM 946 O O . GLY A 1 118 ? 10.157 -19.394 -10.071 1.00 61.50 118 GLY A O 1
ATOM 947 N N . LYS A 1 119 ? 9.403 -17.277 -10.157 1.00 57.41 119 LYS A N 1
ATOM 948 C CA . LYS A 1 119 ? 9.470 -17.155 -11.618 1.00 57.41 119 LYS A CA 1
ATOM 949 C C . LYS A 1 119 ? 10.669 -16.375 -12.166 1.00 57.41 119 LYS A C 1
ATOM 951 O O . LYS A 1 119 ? 11.042 -16.691 -13.290 1.00 57.41 119 LYS A O 1
ATOM 956 N N . SER A 1 120 ? 11.291 -15.417 -11.455 1.00 55.16 120 SER A N 1
ATOM 957 C CA . SER A 1 120 ? 12.402 -14.617 -12.041 1.00 55.16 120 SER A CA 1
ATOM 958 C C . SER A 1 120 ? 13.007 -13.518 -11.135 1.00 55.16 120 SER A C 1
ATOM 960 O O . SER A 1 120 ? 13.034 -12.345 -11.527 1.00 55.16 120 SER A O 1
ATOM 962 N N . THR A 1 121 ? 13.497 -13.822 -9.929 1.00 55.75 121 THR A N 1
ATOM 963 C CA . THR A 1 121 ? 14.253 -12.816 -9.132 1.00 55.75 121 THR A CA 1
ATOM 964 C C . THR A 1 121 ? 15.551 -13.329 -8.521 1.00 55.75 121 THR A C 1
ATOM 966 O O . THR A 1 121 ? 1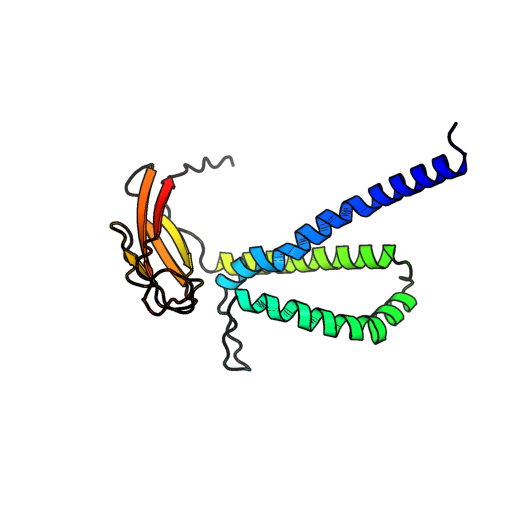6.061 -12.725 -7.581 1.00 55.75 121 THR A O 1
ATOM 969 N N . ILE A 1 122 ? 16.108 -14.420 -9.044 1.00 59.44 122 ILE A N 1
ATOM 970 C CA . ILE A 1 122 ? 17.479 -14.803 -8.710 1.00 59.44 122 ILE A CA 1
ATOM 971 C C . ILE A 1 122 ? 18.377 -13.861 -9.510 1.00 59.44 122 ILE A C 1
ATOM 973 O O . ILE A 1 122 ? 18.461 -13.981 -10.731 1.00 59.44 122 ILE A O 1
ATOM 977 N N . VAL A 1 123 ? 18.974 -12.875 -8.843 1.00 63.62 123 VAL A N 1
ATOM 978 C CA . VAL A 1 123 ? 20.060 -12.103 -9.448 1.00 63.62 123 VAL A CA 1
ATOM 979 C C . VAL A 1 123 ? 21.297 -13.009 -9.416 1.00 63.62 123 VAL A C 1
ATOM 981 O O . VAL A 1 123 ? 21.626 -13.509 -8.336 1.00 63.62 123 VAL A O 1
ATOM 984 N N . PRO A 1 124 ? 21.930 -13.310 -10.564 1.00 67.12 124 PRO A N 1
ATOM 985 C CA . PRO A 1 124 ? 23.131 -14.135 -10.597 1.00 67.12 124 PRO A CA 1
ATOM 986 C C . PRO A 1 124 ? 24.223 -13.578 -9.678 1.00 67.12 124 PRO A C 1
ATOM 988 O O . PRO A 1 124 ? 24.318 -12.369 -9.464 1.00 67.12 124 PRO A O 1
ATOM 991 N N . HIS A 1 125 ? 25.069 -14.455 -9.136 1.00 64.31 125 HIS A N 1
ATOM 992 C CA . HIS A 1 125 ? 26.208 -14.019 -8.328 1.00 64.31 125 HIS A CA 1
ATOM 993 C C . HIS A 1 125 ? 27.098 -13.050 -9.127 1.00 64.31 125 HIS A C 1
ATOM 995 O O . HIS A 1 125 ? 27.529 -13.382 -10.228 1.00 64.31 125 HIS A O 1
ATOM 1001 N N . GLY A 1 126 ? 27.383 -11.874 -8.558 1.00 69.12 126 GLY A N 1
ATOM 1002 C CA . GLY A 1 126 ? 28.193 -10.824 -9.197 1.00 69.12 126 GLY A CA 1
ATOM 1003 C C . GLY A 1 126 ? 27.401 -9.799 -10.020 1.00 69.12 126 GLY A C 1
ATOM 1004 O O . GLY A 1 126 ? 27.988 -8.839 -10.522 1.00 69.12 126 GLY A O 1
ATOM 1005 N N . GLU A 1 127 ? 26.081 -9.960 -10.126 1.00 73.06 127 GLU A N 1
ATOM 1006 C CA . GLU A 1 127 ? 25.190 -8.987 -10.757 1.00 73.06 127 GLU A CA 1
ATOM 1007 C C . GLU A 1 127 ? 24.331 -8.262 -9.709 1.00 73.06 127 GLU A C 1
ATOM 1009 O O . GLU A 1 127 ? 23.957 -8.814 -8.676 1.00 73.06 127 GLU A O 1
ATOM 1014 N N . GLY A 1 128 ? 24.006 -7.002 -9.986 1.00 73.69 128 GLY A N 1
ATOM 1015 C CA . GLY A 1 128 ? 22.993 -6.213 -9.294 1.00 73.69 128 GLY A CA 1
ATOM 1016 C C . GLY A 1 128 ? 21.891 -5.833 -10.278 1.00 73.69 128 GLY A C 1
ATOM 1017 O O . GLY A 1 128 ? 22.157 -5.615 -11.461 1.00 73.69 128 GLY A O 1
ATOM 1018 N N . ARG A 1 129 ? 20.640 -5.753 -9.813 1.00 74.88 129 ARG A N 1
ATOM 1019 C CA . ARG A 1 129 ? 19.516 -5.317 -10.651 1.00 74.88 129 ARG A CA 1
ATOM 1020 C C . ARG A 1 129 ? 18.936 -4.014 -10.127 1.00 74.88 129 ARG A C 1
ATOM 1022 O O . ARG A 1 129 ? 18.468 -3.950 -8.993 1.00 74.88 129 ARG A O 1
ATOM 1029 N N . ILE A 1 130 ? 18.921 -3.003 -10.983 1.00 77.94 130 ILE A N 1
ATOM 1030 C CA . ILE A 1 130 ? 18.365 -1.679 -10.724 1.00 77.94 130 ILE A CA 1
ATOM 1031 C C . ILE A 1 130 ? 17.125 -1.531 -11.603 1.00 77.94 130 ILE A C 1
ATOM 1033 O O . ILE A 1 130 ? 17.179 -1.759 -12.808 1.00 77.94 130 ILE A O 1
ATOM 1037 N N . ASN A 1 131 ? 15.993 -1.166 -11.009 1.00 80.62 131 ASN A N 1
ATOM 1038 C CA . ASN A 1 131 ? 14.766 -0.896 -11.753 1.00 80.62 131 ASN A CA 1
ATOM 1039 C C . ASN A 1 131 ? 14.511 0.615 -11.694 1.00 80.62 131 ASN A C 1
ATOM 1041 O O . ASN A 1 131 ? 14.351 1.160 -10.600 1.00 80.62 131 ASN A O 1
ATOM 1045 N N . ILE A 1 132 ? 14.506 1.279 -12.851 1.00 82.62 132 ILE A N 1
ATOM 1046 C CA . ILE A 1 132 ? 14.325 2.731 -12.970 1.00 82.62 132 ILE A CA 1
ATOM 1047 C C . ILE A 1 132 ? 12.943 3.003 -13.559 1.00 82.62 132 ILE A C 1
ATOM 1049 O O . ILE A 1 132 ? 12.576 2.435 -14.590 1.00 82.62 132 ILE A O 1
ATOM 1053 N N . TYR A 1 133 ? 12.189 3.882 -12.902 1.00 83.69 133 TYR A N 1
ATOM 1054 C CA . TYR A 1 133 ? 10.811 4.207 -13.256 1.00 83.69 133 TYR A CA 1
ATOM 1055 C C . TYR A 1 133 ? 10.709 5.659 -13.701 1.00 83.69 133 TYR A C 1
ATOM 1057 O O . TYR A 1 133 ? 11.101 6.564 -12.964 1.00 83.69 133 TYR A O 1
ATOM 1065 N N . ASN A 1 134 ? 10.138 5.876 -14.881 1.00 86.19 134 ASN A N 1
ATOM 1066 C CA . ASN A 1 134 ? 9.749 7.203 -15.320 1.00 86.19 134 ASN A CA 1
ATOM 1067 C C . ASN A 1 134 ? 8.322 7.481 -14.839 1.00 86.19 134 ASN A C 1
ATOM 1069 O O . ASN A 1 134 ? 7.381 6.851 -15.309 1.00 86.19 134 ASN A O 1
ATOM 1073 N N . GLY A 1 135 ? 8.169 8.403 -13.887 1.00 81.00 135 GLY A N 1
ATOM 1074 C CA . GLY A 1 135 ? 6.863 8.848 -13.388 1.00 81.00 135 GLY A CA 1
ATOM 1075 C C . GLY A 1 135 ? 6.205 9.941 -14.235 1.00 81.00 135 GLY A C 1
ATOM 1076 O O . GLY A 1 135 ? 5.096 10.362 -13.917 1.00 81.00 135 GLY A O 1
ATOM 1077 N N . PHE A 1 136 ? 6.871 10.416 -15.288 1.00 84.81 136 PHE A N 1
ATOM 1078 C CA . PHE A 1 136 ? 6.386 11.489 -16.148 1.00 84.81 136 PHE A CA 1
ATOM 1079 C C . PHE A 1 136 ? 5.733 10.942 -17.422 1.00 84.81 136 PHE A C 1
ATOM 1081 O O . PHE A 1 136 ? 6.073 9.860 -17.903 1.00 84.81 136 PHE A O 1
ATOM 1088 N N . ASP A 1 137 ? 4.811 11.717 -17.995 1.00 84.88 137 ASP A N 1
ATOM 1089 C CA . ASP A 1 137 ? 4.116 11.392 -19.252 1.00 84.88 137 ASP A CA 1
ATOM 1090 C C . ASP A 1 137 ? 4.894 11.848 -20.507 1.00 84.88 137 ASP A C 1
ATOM 1092 O O . ASP A 1 137 ? 4.330 12.177 -21.544 1.00 84.88 137 ASP A O 1
ATOM 1096 N N . CYS A 1 138 ? 6.220 11.885 -20.405 1.00 87.75 138 CYS A N 1
ATOM 1097 C CA . CYS A 1 138 ? 7.149 12.332 -21.441 1.00 87.75 138 CYS A CA 1
ATOM 1098 C C . CYS A 1 138 ? 8.385 11.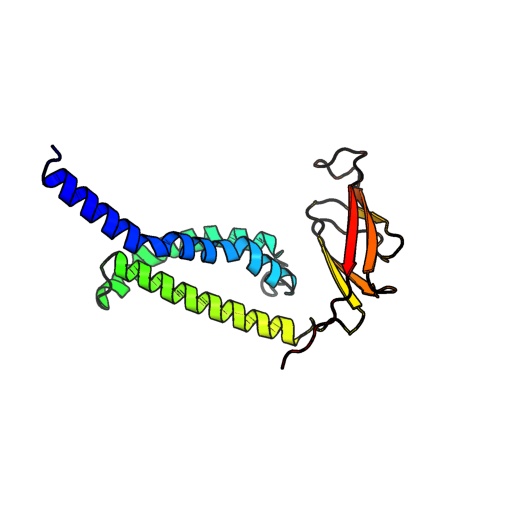421 -21.458 1.00 87.75 138 CYS A C 1
ATOM 1100 O O . CYS A 1 138 ? 8.609 10.651 -20.520 1.00 87.75 138 CYS A O 1
ATOM 1102 N N . GLU A 1 139 ? 9.173 11.465 -22.532 1.00 89.56 139 GLU A N 1
ATOM 1103 C CA . GLU A 1 139 ? 10.397 10.669 -22.627 1.00 89.56 139 GLU A CA 1
ATOM 1104 C C . GLU A 1 139 ? 11.501 11.225 -21.722 1.00 89.56 139 GLU A C 1
ATOM 1106 O O . GLU A 1 139 ? 11.715 12.433 -21.625 1.00 89.56 139 GLU A O 1
ATOM 1111 N N . VAL A 1 140 ? 12.208 10.317 -21.047 1.00 89.44 140 VAL A N 1
ATOM 1112 C CA . VAL A 1 140 ? 13.364 10.651 -20.210 1.00 89.44 140 VAL A CA 1
ATOM 1113 C C . VAL A 1 140 ? 14.576 9.917 -20.751 1.00 89.44 140 VAL A C 1
ATOM 1115 O O . VAL A 1 140 ? 14.592 8.688 -20.813 1.00 89.44 140 VAL A O 1
ATOM 1118 N N . TYR A 1 141 ? 15.596 10.667 -21.135 1.00 89.06 141 TYR A N 1
ATOM 1119 C CA . TYR A 1 141 ? 16.844 10.147 -21.667 1.00 89.06 141 TYR A CA 1
ATOM 1120 C C . TYR A 1 141 ? 17.826 9.902 -20.530 1.00 89.06 141 TYR A C 1
ATOM 1122 O O . TYR A 1 141 ? 17.966 10.720 -19.620 1.00 89.06 141 TYR A O 1
ATOM 1130 N N . VAL A 1 142 ? 18.502 8.759 -20.579 1.00 87.44 142 VAL A N 1
ATOM 1131 C CA . VAL A 1 142 ? 19.447 8.344 -19.543 1.00 87.44 142 VAL A CA 1
ATOM 1132 C C . VAL A 1 142 ? 20.837 8.355 -20.142 1.00 87.44 142 VAL A C 1
ATOM 1134 O O . VAL A 1 142 ? 21.077 7.770 -21.193 1.00 87.44 142 VAL A O 1
ATOM 1137 N N . ARG A 1 143 ? 21.773 9.007 -19.460 1.00 86.31 143 ARG A N 1
ATOM 1138 C CA . ARG A 1 143 ? 23.183 8.982 -19.820 1.00 86.31 143 ARG A CA 1
ATOM 1139 C C . ARG A 1 143 ? 23.972 8.411 -18.657 1.00 86.31 143 ARG A C 1
ATOM 1141 O O . ARG A 1 143 ? 24.013 8.987 -17.574 1.00 86.31 143 ARG A O 1
ATOM 1148 N N . SER A 1 144 ? 24.594 7.262 -18.886 1.00 81.56 144 SER A N 1
ATOM 1149 C CA . SER A 1 144 ? 25.469 6.619 -17.913 1.00 81.56 144 SER A CA 1
ATOM 1150 C C . SER A 1 144 ? 26.671 5.999 -18.626 1.00 81.56 144 SER A C 1
ATOM 1152 O O . SER A 1 144 ? 26.491 5.382 -19.677 1.00 81.56 144 SER A O 1
ATOM 1154 N N . PRO A 1 145 ? 27.893 6.122 -18.079 1.00 76.62 145 PRO A N 1
ATOM 1155 C CA . PRO A 1 145 ? 29.067 5.434 -18.619 1.00 76.62 145 PRO A CA 1
ATOM 1156 C C . PRO A 1 145 ? 28.967 3.906 -18.495 1.00 76.62 145 PRO A C 1
ATOM 1158 O O . PRO A 1 145 ? 29.517 3.180 -19.321 1.00 76.62 145 PRO A O 1
ATOM 1161 N N . SER A 1 146 ? 28.263 3.430 -17.464 1.00 72.75 146 SER A N 1
ATOM 1162 C CA . SER A 1 146 ? 28.272 2.024 -17.041 1.00 72.75 146 SER A CA 1
ATOM 1163 C C . SER A 1 146 ? 26.975 1.277 -17.373 1.00 72.75 146 SER A C 1
ATOM 1165 O O . SER A 1 146 ? 26.965 0.047 -17.387 1.00 72.75 146 SER A O 1
ATOM 1167 N N . LEU A 1 147 ? 25.877 1.987 -17.662 1.00 75.38 147 LEU A N 1
ATOM 1168 C CA . LEU A 1 147 ? 24.574 1.390 -17.973 1.00 75.38 147 LEU A CA 1
ATOM 1169 C C . LEU A 1 147 ? 24.214 1.582 -19.450 1.00 75.38 147 LEU A C 1
ATOM 1171 O O . LEU A 1 147 ? 24.201 2.699 -19.959 1.00 75.38 147 LEU A O 1
ATOM 1175 N N . ARG A 1 148 ? 23.847 0.491 -20.133 1.00 75.31 148 ARG A N 1
ATOM 1176 C CA . ARG A 1 148 ? 23.331 0.522 -21.513 1.00 75.31 148 ARG A CA 1
ATOM 1177 C C . ARG A 1 148 ? 21.827 0.802 -21.523 1.00 75.31 148 ARG A C 1
ATOM 1179 O O . ARG A 1 148 ? 21.028 -0.114 -21.709 1.00 75.31 148 ARG A O 1
ATOM 1186 N N . VAL A 1 149 ? 21.452 2.052 -21.275 1.00 80.69 149 VAL A N 1
ATOM 1187 C CA . VAL A 1 149 ? 20.067 2.536 -21.363 1.00 80.69 149 VAL A CA 1
ATOM 1188 C C . VAL A 1 149 ? 20.068 3.892 -22.045 1.00 80.69 149 VAL A C 1
ATOM 1190 O O . VAL A 1 149 ? 20.739 4.795 -21.563 1.00 80.69 149 VAL A O 1
ATOM 1193 N N . ASP A 1 150 ? 19.292 4.032 -23.119 1.00 82.75 150 ASP A N 1
ATOM 1194 C CA . ASP A 1 150 ? 19.244 5.276 -23.895 1.00 82.75 150 ASP A CA 1
ATOM 1195 C C . ASP A 1 150 ? 18.080 6.180 -23.459 1.00 82.75 150 ASP A C 1
ATOM 1197 O O . ASP A 1 150 ? 18.243 7.382 -23.258 1.00 82.75 150 ASP A O 1
ATOM 1201 N N . HIS A 1 151 ? 16.886 5.605 -23.299 1.00 87.50 151 HIS A N 1
ATOM 1202 C CA . HIS A 1 151 ? 15.674 6.341 -22.945 1.00 87.50 151 HIS A CA 1
ATOM 1203 C C . HIS A 1 151 ? 14.675 5.465 -22.184 1.00 87.50 151 HIS A C 1
ATOM 1205 O O . HIS A 1 151 ? 14.646 4.238 -22.315 1.00 87.50 151 HIS A O 1
ATOM 1211 N N . ILE A 1 152 ? 13.822 6.119 -21.403 1.00 87.69 152 ILE A N 1
ATOM 1212 C CA . ILE A 1 152 ? 12.715 5.534 -20.658 1.00 87.69 152 ILE A CA 1
ATOM 1213 C C . ILE A 1 152 ? 11.428 6.165 -21.184 1.00 87.69 152 ILE A C 1
ATOM 1215 O O . ILE A 1 152 ? 11.235 7.380 -21.118 1.00 87.69 152 ILE A O 1
ATOM 1219 N N . ARG A 1 153 ? 10.533 5.320 -21.700 1.00 86.88 153 ARG A N 1
ATOM 1220 C CA . ARG A 1 153 ? 9.231 5.746 -22.232 1.00 86.88 153 ARG A CA 1
ATOM 1221 C C . ARG A 1 153 ? 8.371 6.436 -21.160 1.00 86.88 153 ARG A C 1
ATOM 1223 O O . ARG A 1 153 ? 8.569 6.151 -19.973 1.00 86.88 153 ARG A O 1
ATOM 1230 N N . PRO A 1 154 ? 7.384 7.259 -21.566 1.00 83.81 154 PRO A N 1
ATOM 1231 C CA . PRO A 1 154 ? 6.401 7.844 -20.660 1.00 83.81 154 PRO A CA 1
ATOM 1232 C C . PRO A 1 154 ? 5.768 6.791 -19.754 1.00 83.81 154 PRO A C 1
ATOM 1234 O O . PRO A 1 154 ? 5.295 5.755 -20.241 1.00 83.81 154 PRO A O 1
ATOM 1237 N N . LEU A 1 155 ? 5.752 7.049 -18.443 1.00 81.19 155 LEU A N 1
ATOM 1238 C CA . LEU A 1 155 ? 5.152 6.161 -17.440 1.00 81.19 155 LEU A CA 1
ATOM 1239 C C . LEU A 1 155 ? 5.664 4.706 -17.544 1.00 81.19 155 LEU A C 1
ATOM 1241 O O . LEU A 1 155 ? 4.901 3.749 -17.368 1.00 81.19 155 LEU A O 1
ATOM 1245 N N . GLY A 1 156 ? 6.934 4.551 -17.933 1.00 79.50 156 GLY A N 1
ATOM 1246 C CA . GLY A 1 156 ? 7.587 3.285 -18.251 1.00 79.50 156 GLY A CA 1
ATOM 1247 C C . GLY A 1 156 ? 8.606 2.834 -17.203 1.00 79.50 156 GLY A C 1
ATOM 1248 O O . GLY A 1 156 ? 9.048 3.598 -16.347 1.00 79.50 156 GLY A O 1
ATOM 1249 N N . LEU A 1 157 ? 9.001 1.564 -17.303 1.00 80.31 157 LEU A N 1
ATOM 1250 C CA . LEU A 1 157 ? 10.021 0.927 -16.471 1.00 80.31 157 LEU A CA 1
ATOM 1251 C C . LEU A 1 157 ? 11.163 0.424 -17.356 1.00 80.31 157 LEU A C 1
ATOM 1253 O O . LEU A 1 157 ? 10.912 -0.225 -18.374 1.00 80.31 157 LEU A O 1
ATOM 1257 N N . VAL A 1 158 ? 12.402 0.645 -16.917 1.00 82.00 158 VAL A N 1
ATOM 1258 C CA . VAL A 1 158 ? 13.588 -0.008 -17.478 1.00 82.00 158 VAL A CA 1
ATOM 1259 C C . VAL A 1 158 ? 14.307 -0.800 -16.390 1.00 82.00 158 VAL A C 1
ATOM 1261 O O . VAL A 1 158 ? 14.595 -0.292 -15.307 1.00 82.00 158 VAL A O 1
ATOM 1264 N N . ASN A 1 159 ? 14.608 -2.061 -16.703 1.00 78.62 159 ASN A N 1
ATOM 1265 C CA . ASN A 1 159 ? 15.387 -2.944 -15.845 1.00 78.62 159 ASN A CA 1
ATOM 1266 C C . ASN A 1 159 ? 16.839 -2.918 -16.312 1.00 78.62 159 ASN A C 1
ATOM 1268 O O . ASN A 1 159 ? 17.119 -3.244 -17.466 1.00 78.62 159 ASN A O 1
ATOM 1272 N N . VAL A 1 160 ? 17.750 -2.569 -15.413 1.00 76.88 160 VAL A N 1
ATOM 1273 C CA . VAL A 1 160 ? 19.178 -2.478 -15.697 1.00 76.88 160 VAL A CA 1
ATOM 1274 C C . VAL A 1 160 ? 19.931 -3.465 -14.829 1.00 76.88 160 VAL A C 1
ATOM 1276 O O . VAL A 1 160 ? 19.740 -3.524 -13.616 1.00 76.88 160 VAL A O 1
ATOM 1279 N N . THR A 1 161 ? 20.788 -4.254 -15.456 1.00 72.94 161 THR A N 1
ATOM 1280 C CA . THR A 1 161 ? 21.703 -5.165 -14.773 1.00 72.94 161 THR A CA 1
ATOM 1281 C C . THR A 1 161 ? 23.083 -4.526 -14.731 1.00 72.94 161 THR A C 1
ATOM 1283 O O . THR A 1 161 ? 23.643 -4.206 -15.779 1.00 72.94 161 THR A O 1
ATOM 1286 N N . SER A 1 162 ? 23.627 -4.331 -13.534 1.00 65.81 162 SER A N 1
ATOM 1287 C CA . SER A 1 162 ? 25.002 -3.879 -13.328 1.00 65.81 162 SER A CA 1
ATOM 1288 C C . SER A 1 162 ? 25.865 -5.069 -12.922 1.00 65.81 162 SER A C 1
ATOM 1290 O O . SER A 1 162 ? 25.593 -5.708 -11.906 1.00 65.81 162 SER A O 1
ATOM 1292 N N . THR A 1 163 ? 26.914 -5.363 -13.680 1.00 65.44 163 THR A N 1
ATOM 1293 C CA . THR A 1 163 ? 27.962 -6.301 -13.256 1.00 65.44 163 THR A CA 1
ATOM 1294 C C . THR A 1 163 ? 28.953 -5.554 -12.373 1.00 65.44 163 THR A C 1
ATOM 1296 O O . THR A 1 163 ? 29.472 -4.522 -12.795 1.00 65.44 163 THR A O 1
ATOM 1299 N N . LEU A 1 164 ? 29.225 -6.052 -11.168 1.00 61.28 164 LEU A N 1
ATOM 1300 C CA . LEU A 1 164 ? 30.214 -5.441 -10.278 1.00 61.28 164 LEU A CA 1
ATOM 1301 C C . LEU A 1 164 ? 31.632 -5.729 -10.791 1.00 61.28 164 LEU A C 1
ATOM 1303 O O . LEU A 1 164 ? 32.043 -6.886 -10.862 1.00 61.28 164 LEU A O 1
ATOM 1307 N N . ILE A 1 165 ? 32.376 -4.678 -11.149 1.00 57.94 165 ILE A N 1
ATOM 1308 C CA . ILE A 1 165 ? 33.787 -4.778 -11.568 1.00 57.94 165 ILE A CA 1
ATOM 1309 C C . ILE A 1 165 ? 34.732 -4.655 -10.348 1.00 57.94 165 ILE A C 1
ATOM 1311 O O . ILE A 1 165 ? 35.853 -5.158 -10.396 1.00 57.94 165 ILE A O 1
ATOM 1315 N N . SER A 1 166 ? 34.270 -4.054 -9.237 1.00 59.31 166 SER A N 1
ATOM 1316 C CA . SER A 1 166 ? 35.024 -3.824 -7.985 1.00 59.31 166 SER A CA 1
ATOM 1317 C C . SER A 1 166 ? 34.171 -4.079 -6.722 1.00 59.31 166 SER A C 1
ATOM 1319 O O . SER A 1 166 ? 32.950 -4.168 -6.815 1.00 59.31 166 SER A O 1
ATOM 1321 N N . ASP A 1 167 ? 34.799 -4.172 -5.534 1.00 59.38 167 ASP A N 1
ATOM 1322 C CA . ASP A 1 167 ? 34.119 -4.377 -4.226 1.00 59.38 167 ASP A CA 1
ATOM 1323 C C . ASP A 1 167 ? 33.109 -3.260 -3.874 1.00 59.38 167 ASP A C 1
ATOM 1325 O O . ASP A 1 167 ? 32.118 -3.501 -3.179 1.00 59.38 167 ASP A O 1
ATOM 1329 N N . ALA A 1 168 ? 33.338 -2.050 -4.387 1.00 59.56 168 ALA A N 1
ATOM 1330 C CA . ALA A 1 168 ? 32.380 -0.953 -4.418 1.00 59.56 168 ALA A CA 1
ATOM 1331 C C . ALA A 1 168 ? 32.536 -0.210 -5.750 1.00 59.56 168 ALA A C 1
ATOM 1333 O O . ALA A 1 168 ? 33.654 0.157 -6.118 1.00 59.56 168 ALA A O 1
ATOM 1334 N N . ASP A 1 169 ? 31.433 -0.005 -6.464 1.00 69.19 169 ASP A N 1
ATOM 1335 C CA . ASP A 1 169 ? 31.406 0.718 -7.735 1.00 69.19 169 ASP A CA 1
ATOM 1336 C C . ASP A 1 169 ? 30.373 1.849 -7.677 1.00 69.19 169 ASP A C 1
ATOM 1338 O O . ASP A 1 169 ? 29.310 1.702 -7.065 1.00 69.19 169 ASP A O 1
ATOM 1342 N N . VAL A 1 170 ? 30.693 2.993 -8.281 1.00 73.31 170 VAL A N 1
ATOM 1343 C CA . VAL A 1 170 ? 29.808 4.164 -8.314 1.00 73.31 170 VAL A CA 1
ATOM 1344 C C . VAL A 1 170 ? 29.264 4.310 -9.725 1.00 73.31 170 VAL A C 1
ATOM 1346 O O . VAL A 1 170 ? 29.986 4.625 -10.667 1.00 73.31 170 VAL A O 1
ATOM 1349 N N . VAL A 1 171 ? 27.962 4.089 -9.868 1.00 76.75 171 VAL A N 1
ATOM 1350 C CA . VAL A 1 171 ? 27.243 4.232 -11.128 1.00 76.75 171 VAL A CA 1
ATOM 1351 C C . VAL A 1 171 ? 26.652 5.633 -11.190 1.00 76.75 171 VAL A C 1
ATOM 1353 O O . VAL A 1 171 ? 25.658 5.936 -10.529 1.00 76.75 171 VAL A O 1
ATOM 1356 N N . GLU A 1 172 ? 27.271 6.494 -11.991 1.00 81.94 172 GLU A N 1
ATOM 1357 C CA . GLU A 1 172 ? 26.733 7.817 -12.297 1.00 81.94 172 GLU A CA 1
ATOM 1358 C C . GLU A 1 172 ? 25.639 7.714 -13.364 1.00 81.94 172 GLU A C 1
ATOM 1360 O O . GLU A 1 172 ? 25.804 7.071 -14.410 1.00 81.94 172 GLU A O 1
ATOM 1365 N N . ILE A 1 173 ? 24.503 8.345 -13.076 1.00 84.00 173 ILE A N 1
ATOM 1366 C CA . ILE A 1 173 ? 23.329 8.387 -13.938 1.00 84.00 173 ILE A CA 1
ATOM 1367 C C . ILE A 1 173 ? 22.863 9.834 -14.040 1.00 84.00 173 ILE A C 1
ATOM 1369 O O . ILE A 1 173 ? 22.481 10.454 -13.042 1.00 84.00 173 ILE A O 1
ATOM 1373 N N . VAL A 1 174 ? 22.880 10.343 -15.266 1.00 86.00 174 VAL A N 1
ATOM 1374 C CA . VAL A 1 174 ? 22.360 11.657 -15.629 1.00 86.00 174 VAL A CA 1
ATOM 1375 C C . VAL A 1 174 ? 21.049 11.460 -16.376 1.00 86.00 174 VAL A C 1
ATOM 1377 O O . VAL A 1 174 ? 20.998 10.720 -17.362 1.00 86.00 174 VAL A O 1
ATOM 1380 N N . PHE A 1 175 ? 19.988 12.109 -15.907 1.00 87.31 175 PHE A N 1
ATOM 1381 C CA . PHE A 1 175 ? 18.694 12.112 -16.582 1.00 87.31 175 PHE A CA 1
ATOM 1382 C C . PHE A 1 175 ? 18.464 13.450 -17.279 1.00 87.31 175 PHE A C 1
ATOM 1384 O O . PHE A 1 175 ? 18.535 14.502 -16.639 1.00 87.31 175 PHE A O 1
ATOM 1391 N N . HIS A 1 176 ? 18.133 13.385 -18.567 1.00 87.88 176 HIS A N 1
ATOM 1392 C CA . HIS A 1 176 ? 17.662 14.519 -19.355 1.00 87.88 176 HIS A CA 1
ATOM 1393 C C . HIS A 1 176 ? 16.181 14.329 -19.680 1.00 87.88 176 HIS A C 1
ATOM 1395 O O . HIS A 1 176 ? 15.755 13.249 -20.094 1.00 87.88 176 HIS A O 1
ATOM 1401 N N . PHE A 1 177 ? 15.397 15.383 -19.505 1.00 86.25 177 PHE A N 1
ATOM 1402 C CA . PHE A 1 177 ? 13.956 15.362 -19.723 1.00 86.25 177 PHE A CA 1
ATOM 1403 C C . PHE A 1 177 ? 13.632 15.967 -21.090 1.00 86.25 177 PHE A C 1
ATOM 1405 O O . PHE A 1 177 ? 14.217 16.980 -21.473 1.00 86.25 177 PHE A O 1
ATOM 1412 N N . ASP A 1 178 ? 12.719 15.344 -21.835 1.00 84.25 178 ASP A N 1
ATOM 1413 C CA . ASP A 1 178 ? 12.193 15.920 -23.074 1.00 84.25 178 ASP A CA 1
ATOM 1414 C C . ASP A 1 178 ? 11.541 17.294 -22.782 1.00 84.25 178 ASP A C 1
ATOM 1416 O O . ASP A 1 178 ? 10.826 17.424 -21.783 1.00 84.25 178 ASP A O 1
ATOM 1420 N N . PRO A 1 179 ? 11.723 18.320 -23.634 1.00 81.00 179 PRO A N 1
ATOM 1421 C CA . PRO A 1 179 ? 10.986 19.585 -23.554 1.00 81.00 179 PRO A CA 1
ATOM 1422 C C . PRO A 1 179 ? 9.457 19.453 -23.428 1.00 81.00 179 PRO A C 1
ATOM 1424 O O . PRO A 1 179 ? 8.799 20.381 -22.956 1.00 81.00 179 PRO A O 1
ATOM 1427 N N . ALA A 1 180 ? 8.872 18.320 -23.830 1.00 81.31 180 ALA A N 1
ATOM 1428 C CA . ALA A 1 180 ? 7.459 18.005 -23.612 1.00 81.31 180 ALA A CA 1
ATOM 1429 C C . ALA A 1 180 ? 7.074 17.839 -22.121 1.00 81.31 180 ALA A C 1
ATOM 1431 O O . ALA A 1 180 ? 5.889 17.878 -21.780 1.00 81.31 180 ALA A O 1
ATOM 1432 N N . CYS A 1 181 ? 8.042 17.664 -21.217 1.00 82.56 181 CYS A N 1
ATOM 1433 C CA . CYS A 1 181 ? 7.819 17.520 -19.782 1.00 82.56 181 CYS A CA 1
ATOM 1434 C C . CYS A 1 181 ? 7.461 18.865 -19.118 1.00 82.56 181 CYS A C 1
ATOM 1436 O O . CYS A 1 181 ? 8.315 19.550 -18.568 1.00 82.56 181 CYS A O 1
ATOM 1438 N N . THR A 1 182 ? 6.179 19.226 -19.061 1.00 80.50 182 THR A N 1
ATOM 1439 C CA . THR A 1 182 ? 5.726 20.508 -18.471 1.00 80.50 182 THR A CA 1
ATOM 1440 C C . THR A 1 182 ? 5.969 20.648 -16.962 1.00 80.50 182 THR A C 1
ATOM 1442 O O . THR A 1 182 ? 5.856 21.743 -16.417 1.00 80.50 182 THR A O 1
ATOM 1445 N N . LEU A 1 183 ? 6.235 19.539 -16.268 1.00 81.31 183 LEU A N 1
ATOM 1446 C CA . LEU A 1 183 ? 6.472 19.494 -14.820 1.00 81.31 183 LEU A CA 1
ATOM 1447 C C . LEU A 1 183 ? 7.933 19.779 -14.442 1.00 81.31 183 LEU A C 1
ATOM 1449 O O . LEU A 1 183 ? 8.227 19.947 -13.259 1.00 81.31 183 LEU A O 1
ATOM 1453 N N . VAL A 1 184 ? 8.839 19.812 -15.423 1.00 80.44 184 VAL A N 1
ATOM 1454 C CA . VAL A 1 184 ? 10.282 19.946 -15.220 1.00 80.44 184 VAL A CA 1
ATOM 1455 C C . VAL A 1 184 ? 10.779 21.165 -16.011 1.00 80.44 184 VAL A C 1
ATOM 1457 O O . VAL A 1 184 ? 10.365 21.352 -17.153 1.00 80.44 184 VAL A O 1
ATOM 1460 N N . PRO A 1 185 ? 11.634 22.029 -15.434 1.00 81.88 185 PRO A N 1
ATOM 1461 C CA . PRO A 1 185 ? 12.243 23.127 -16.183 1.00 81.88 185 PRO A CA 1
ATOM 1462 C C . PRO A 1 185 ? 13.025 22.611 -17.399 1.00 81.88 185 PRO A C 1
ATOM 1464 O O . PRO A 1 185 ? 13.673 21.571 -17.315 1.00 81.88 185 PRO A O 1
ATOM 1467 N N . SER A 1 186 ? 13.012 23.364 -18.501 1.00 70.62 186 SER A N 1
ATOM 1468 C CA . SER A 1 186 ? 13.564 22.959 -19.807 1.00 70.62 186 SER A CA 1
ATOM 1469 C C . SER A 1 186 ? 15.057 22.603 -19.820 1.00 70.62 186 SER A C 1
ATOM 1471 O O . SER A 1 186 ? 15.490 21.917 -20.735 1.00 70.62 186 SER A O 1
ATOM 1473 N N . ASP A 1 187 ? 15.819 23.021 -18.805 1.00 70.69 187 ASP A N 1
ATOM 1474 C CA . ASP A 1 187 ? 17.269 22.791 -18.686 1.00 70.69 187 ASP A CA 1
ATOM 1475 C C . ASP A 1 187 ? 17.642 22.039 -17.397 1.00 70.69 187 ASP A C 1
ATOM 1477 O O . ASP A 1 187 ? 18.766 22.132 -16.899 1.00 70.69 187 ASP A O 1
ATOM 1481 N N . PHE A 1 188 ? 16.682 21.341 -16.786 1.00 79.44 188 PHE A N 1
ATOM 1482 C CA . PHE A 1 188 ? 16.948 20.586 -15.571 1.00 79.44 188 PHE A CA 1
ATOM 1483 C C . PHE A 1 188 ? 17.575 19.229 -15.901 1.00 79.44 188 PHE A C 1
ATOM 1485 O O . PHE A 1 188 ? 16.938 18.359 -16.493 1.00 79.44 188 PHE A O 1
ATOM 1492 N N . GLU A 1 189 ? 18.812 19.037 -15.456 1.00 81.50 189 GLU A N 1
ATOM 1493 C CA . GLU A 1 189 ? 19.497 17.747 -15.476 1.00 81.50 189 GLU A CA 1
ATOM 1494 C C . GLU A 1 189 ? 19.535 17.174 -14.061 1.00 81.50 189 GLU A C 1
ATOM 1496 O O . GLU A 1 189 ? 19.957 17.841 -13.110 1.00 81.50 189 GLU A O 1
ATOM 1501 N N . LEU A 1 190 ? 19.092 15.925 -13.912 1.00 82.44 190 LEU A N 1
ATOM 1502 C CA . LEU A 1 190 ? 19.163 15.232 -12.631 1.00 82.44 190 LEU A CA 1
ATOM 1503 C C . LEU A 1 190 ? 20.396 14.332 -12.609 1.00 82.44 190 LEU A C 1
ATOM 1505 O O . LEU A 1 190 ? 20.410 13.267 -13.226 1.00 82.44 190 LEU A O 1
ATOM 1509 N N . ASN A 1 191 ? 21.402 14.750 -11.844 1.00 86.19 191 ASN A N 1
ATOM 1510 C CA . ASN A 1 191 ? 22.618 13.980 -11.614 1.00 86.19 191 ASN A CA 1
ATOM 1511 C C . ASN A 1 191 ? 22.464 13.141 -10.345 1.00 86.19 191 ASN A C 1
ATOM 1513 O O . ASN A 1 191 ? 22.300 13.676 -9.247 1.00 86.19 191 ASN A O 1
ATOM 1517 N N . THR A 1 192 ? 22.531 11.821 -10.492 1.00 83.31 192 THR A N 1
ATOM 1518 C CA . THR A 1 192 ? 22.454 10.870 -9.378 1.00 83.31 192 THR A CA 1
ATOM 1519 C C . THR A 1 192 ? 23.614 9.892 -9.442 1.00 83.31 192 THR A C 1
ATOM 1521 O O . THR A 1 192 ? 23.961 9.394 -10.508 1.00 83.31 192 THR A O 1
ATOM 1524 N N . ALA A 1 193 ? 24.213 9.609 -8.290 1.00 81.88 193 ALA A N 1
ATOM 1525 C CA . ALA A 1 193 ? 25.253 8.601 -8.155 1.00 81.88 193 ALA A CA 1
ATOM 1526 C C . ALA A 1 193 ? 24.718 7.461 -7.288 1.00 81.88 193 ALA A C 1
ATOM 1528 O O . ALA A 1 193 ? 24.214 7.692 -6.185 1.00 81.88 193 ALA A O 1
ATOM 1529 N N . LEU A 1 194 ? 24.807 6.236 -7.797 1.00 76.69 194 LEU A N 1
ATOM 1530 C CA . LEU A 1 194 ? 24.424 5.027 -7.080 1.00 76.69 194 LEU A CA 1
ATOM 1531 C C . LEU A 1 194 ? 25.681 4.265 -6.683 1.00 76.69 194 LEU A C 1
ATOM 1533 O O . LEU A 1 194 ? 26.453 3.853 -7.542 1.00 76.69 194 LEU A O 1
ATOM 1537 N N . THR A 1 195 ? 25.865 4.034 -5.389 1.00 78.31 195 THR A N 1
ATOM 1538 C CA . THR A 1 195 ? 26.951 3.184 -4.900 1.00 78.31 195 THR A CA 1
ATOM 1539 C C . THR A 1 195 ? 26.458 1.745 -4.818 1.00 78.31 195 THR A C 1
ATOM 1541 O O . THR A 1 195 ? 25.566 1.436 -4.026 1.00 78.31 195 THR A O 1
ATOM 1544 N N . VAL A 1 196 ? 27.035 0.862 -5.629 1.00 72.25 196 VAL A N 1
ATOM 1545 C CA . VAL A 1 196 ? 26.774 -0.578 -5.590 1.00 72.25 196 VAL A CA 1
ATOM 1546 C C . VAL A 1 196 ? 27.901 -1.230 -4.798 1.00 72.25 196 VAL A C 1
ATOM 1548 O O . VAL A 1 196 ? 29.068 -1.120 -5.165 1.00 72.25 196 VAL A O 1
ATOM 1551 N N . ILE A 1 197 ? 27.558 -1.884 -3.691 1.00 71.69 197 ILE A N 1
ATOM 1552 C CA . ILE A 1 197 ? 28.521 -2.530 -2.795 1.00 71.69 197 ILE A CA 1
ATOM 1553 C C . ILE A 1 197 ? 28.312 -4.038 -2.879 1.00 71.69 197 ILE A C 1
ATOM 1555 O O . ILE A 1 197 ? 27.177 -4.514 -2.812 1.00 71.69 197 ILE A O 1
ATOM 1559 N N . ASN A 1 198 ? 29.403 -4.791 -3.015 1.00 68.19 198 ASN A N 1
ATOM 1560 C CA . ASN A 1 198 ? 29.354 -6.243 -2.948 1.00 68.19 198 ASN A CA 1
ATOM 1561 C C . ASN A 1 198 ? 29.258 -6.688 -1.480 1.00 68.19 198 ASN A C 1
ATOM 1563 O O . ASN A 1 198 ? 30.263 -6.751 -0.768 1.00 68.19 198 ASN A O 1
ATOM 1567 N N . GLU A 1 199 ? 28.055 -6.991 -0.996 1.00 62.66 199 GLU A N 1
ATOM 1568 C CA . GLU A 1 199 ? 27.910 -7.597 0.327 1.00 62.66 199 GLU A CA 1
ATOM 1569 C C . GLU A 1 199 ? 28.297 -9.079 0.277 1.00 62.66 199 GLU A C 1
ATOM 1571 O O . GLU A 1 199 ? 27.620 -9.912 -0.331 1.00 62.66 199 GLU A O 1
ATOM 1576 N N . LYS A 1 200 ? 29.371 -9.439 0.993 1.00 58.41 200 LYS A N 1
ATOM 1577 C CA . LYS A 1 200 ? 29.613 -10.832 1.376 1.00 58.41 200 LYS A CA 1
ATOM 1578 C C . LYS A 1 200 ? 28.513 -11.245 2.343 1.00 58.41 200 LYS A C 1
ATOM 1580 O O . LYS A 1 200 ? 28.607 -10.996 3.544 1.00 58.41 200 LYS A O 1
ATOM 1585 N N . VAL A 1 201 ? 27.474 -11.887 1.821 1.00 56.88 201 VAL A N 1
ATOM 1586 C CA . VAL A 1 201 ? 26.486 -12.570 2.653 1.00 56.88 201 VAL A CA 1
ATOM 1587 C C . VAL A 1 201 ? 27.211 -13.729 3.334 1.00 56.88 201 VAL A C 1
ATOM 1589 O O . VAL A 1 201 ? 27.358 -14.810 2.768 1.00 56.88 201 VAL A O 1
ATOM 1592 N N . ASN A 1 202 ? 27.714 -13.494 4.547 1.00 43.25 202 ASN A N 1
ATOM 1593 C CA . ASN A 1 202 ? 28.101 -14.574 5.441 1.00 43.25 202 ASN A CA 1
ATOM 1594 C C . ASN A 1 202 ? 26.819 -15.349 5.736 1.00 43.25 202 ASN A C 1
ATOM 1596 O O . ASN A 1 202 ? 25.993 -14.913 6.537 1.00 43.25 202 ASN A O 1
ATOM 1600 N N . ALA A 1 203 ? 26.633 -16.468 5.042 1.00 42.59 203 ALA A N 1
ATOM 1601 C CA . ALA A 1 203 ? 25.609 -17.434 5.376 1.00 42.59 203 ALA A CA 1
ATOM 1602 C C . ALA A 1 203 ? 25.925 -17.971 6.778 1.00 42.59 203 ALA A C 1
ATOM 1604 O O . ALA A 1 203 ? 26.704 -18.903 6.939 1.00 42.59 203 ALA A O 1
ATOM 1605 N N . LEU A 1 204 ? 25.364 -17.334 7.804 1.00 38.19 204 LEU A N 1
ATOM 1606 C CA . LEU A 1 204 ? 25.184 -17.954 9.108 1.00 38.19 204 LEU A CA 1
ATOM 1607 C C . LEU A 1 204 ? 23.978 -18.889 8.982 1.00 38.19 204 LEU A C 1
ATOM 1609 O O . LEU A 1 204 ? 22.850 -18.518 9.305 1.00 38.19 204 LEU A O 1
ATOM 1613 N N . LEU A 1 205 ? 24.243 -20.075 8.435 1.00 37.03 205 LEU A N 1
ATOM 1614 C CA . LEU A 1 205 ? 23.475 -21.297 8.653 1.00 37.03 205 LEU A CA 1
ATOM 1615 C C . LEU A 1 205 ? 24.412 -22.326 9.280 1.00 37.03 205 LEU A C 1
ATOM 1617 O O . LEU A 1 205 ? 25.527 -22.496 8.738 1.00 37.03 205 LEU A O 1
#

Secondary structure (DSSP, 8-state):
---HHHHHHHHHHHHHHHHHTHHHHHHHHHGGGTTHHHHHHHTS--EETTTTEE--GGGGGGHHHHHHHHHHHHIIIIIHHHHHHTT--SHHHHHHHHHHHHHHHHHHHHHHHHHHHHHH--PPTTEEEEEEE--SSS-EEEE-SS----EE-TT-EEEEEEEPSSSEEEEEEEEEE-TT-TTS-TT-EEEEEEEEE--------

Sequence (205 aa):
AYTEDEISDTRAALNAITVFIGYPVFWALYEQQGSRWTLQAMLMNGRLNFLNWTIKPDQMQAVVPLFGLLFLFLFDMMLYPLLAKIGIRKPLQKLTLSGCLAIVAFLFAALLQMNIFGKSTIVPHGEGRINIYNGFDCEVYVRSPSLRVDHIRPLGLVNVTSTLISDADVVEIVFHFDPACTLVPSDFELNTALTVINEKVNALL

pLDDT: mean 83.3, std 11.26, range [37.03, 95.69]

Organism: NCBI:txid143950

Foldseek 3Di:
DDDPVNVVVVVVVVVVVVLCPCVVVVVVLVCCLQPVVLVLCVLPQQADPVVRDRDRSNNVVVVVVVVVVVCVVCCVPPVQVVCVVVVQNDPVSVVVVVVVVSVVVVVVVVVSSVVSCVPDDPQPPQKDKDKDFAAAQFKKAKDWPQWPGGIAHGRGIDITIGGDPDQKDKTWIKIQTDPVGPVDPNPDIDIDIDIDHDDPPPPPD

InterPro domains:
  IPR000109 Proton-dependent oligopeptide transporter family [PF00854] (3-118)
  IPR036259 MFS transporter superfamily [G3DSA:1.20.1250.20] (1-133)

Radius of gyration: 24.94 Å; chains: 1; bounding box: 63×44×68 Å